Protein AF-A0A150JZM6-F1 (afdb_monomer_lite)

Structure (mmCIF, N/CA/C/O backbone):
data_AF-A0A150JZM6-F1
#
_entry.id   AF-A0A150JZM6-F1
#
loop_
_atom_site.group_PDB
_atom_site.id
_atom_site.type_symbol
_atom_site.label_atom_id
_atom_site.label_alt_id
_atom_site.label_comp_id
_atom_site.label_asym_id
_atom_site.label_entity_id
_atom_site.label_seq_id
_atom_site.pdbx_PDB_ins_code
_atom_site.Cartn_x
_atom_site.Cartn_y
_atom_site.Cartn_z
_atom_site.occupancy
_atom_site.B_iso_or_equiv
_atom_site.auth_seq_id
_atom_site.auth_comp_id
_atom_site.auth_asym_id
_atom_site.auth_atom_id
_atom_site.pdbx_PDB_model_num
ATOM 1 N N . MET A 1 1 ? 6.481 24.125 -26.910 1.00 40.50 1 MET A N 1
ATOM 2 C CA . MET A 1 1 ? 5.797 22.827 -27.083 1.00 40.50 1 MET A CA 1
ATOM 3 C C . MET A 1 1 ? 6.801 21.861 -27.714 1.00 40.50 1 MET A C 1
ATOM 5 O O . MET A 1 1 ? 7.302 22.168 -28.782 1.00 40.50 1 MET A O 1
ATOM 9 N N . LEU A 1 2 ? 7.126 20.760 -27.015 1.00 37.00 2 LEU A N 1
ATOM 10 C CA . LEU A 1 2 ? 7.696 19.500 -27.546 1.00 37.00 2 LEU A CA 1
ATOM 11 C C . LEU A 1 2 ? 9.213 19.212 -27.727 1.00 37.00 2 LEU A C 1
ATOM 13 O O . LEU A 1 2 ? 9.502 18.233 -28.401 1.00 37.00 2 LEU A O 1
ATOM 17 N N . LEU A 1 3 ? 10.188 19.870 -27.069 1.00 30.52 3 LEU A N 1
ATOM 18 C CA . LEU A 1 3 ? 11.604 19.411 -27.191 1.00 30.52 3 LEU A CA 1
ATOM 19 C C . LEU A 1 3 ? 12.519 19.432 -25.941 1.00 30.52 3 LEU A C 1
ATOM 21 O O . LEU A 1 3 ? 13.731 19.336 -26.083 1.00 30.52 3 LEU A O 1
ATOM 25 N N . PHE A 1 4 ? 11.991 19.471 -24.710 1.00 34.97 4 PHE A N 1
ATOM 26 C CA . PHE A 1 4 ? 12.843 19.516 -23.495 1.00 34.97 4 PHE A CA 1
ATOM 27 C C . PHE A 1 4 ? 12.701 18.342 -22.501 1.00 34.97 4 PHE A C 1
ATOM 29 O O . PHE A 1 4 ? 13.234 18.413 -21.397 1.00 34.97 4 PHE A O 1
ATOM 36 N N . TYR A 1 5 ? 12.051 17.226 -22.860 1.00 36.38 5 TYR A N 1
ATOM 37 C CA . TYR A 1 5 ? 11.756 16.139 -21.900 1.00 36.38 5 TYR A CA 1
ATOM 38 C C . TYR A 1 5 ? 12.757 14.958 -21.871 1.00 36.38 5 TYR A C 1
ATOM 40 O O . TYR A 1 5 ? 12.513 13.957 -21.205 1.00 36.38 5 TYR A O 1
ATOM 48 N N . THR A 1 6 ? 13.915 15.035 -22.535 1.00 39.88 6 THR A N 1
ATOM 49 C CA . THR A 1 6 ? 14.866 13.898 -22.606 1.00 39.88 6 THR A CA 1
ATOM 50 C C . THR A 1 6 ? 16.320 14.268 -22.302 1.00 39.88 6 THR A C 1
ATOM 52 O O . THR A 1 6 ? 17.231 13.780 -22.960 1.00 39.88 6 THR A O 1
ATOM 55 N N . ALA A 1 7 ? 16.576 15.117 -21.301 1.00 41.47 7 ALA A N 1
ATOM 56 C CA . ALA A 1 7 ? 17.948 15.531 -20.952 1.00 41.47 7 ALA A CA 1
ATOM 57 C C . ALA A 1 7 ? 18.403 15.185 -19.514 1.00 41.47 7 ALA A C 1
ATOM 59 O O . ALA A 1 7 ? 19.520 15.518 -19.126 1.00 41.47 7 ALA A O 1
ATOM 60 N N . GLY A 1 8 ? 17.582 14.493 -18.712 1.00 39.25 8 GLY A N 1
ATOM 61 C CA . GLY A 1 8 ? 17.821 14.357 -17.263 1.00 39.25 8 GLY A CA 1
ATOM 62 C C . GLY A 1 8 ? 18.521 13.086 -16.754 1.00 39.25 8 GLY A C 1
ATOM 63 O O . GLY A 1 8 ? 19.034 13.098 -15.641 1.00 39.25 8 GLY A O 1
ATOM 64 N N . ARG A 1 9 ? 18.583 11.980 -17.514 1.00 38.62 9 ARG A N 1
ATOM 65 C CA . ARG A 1 9 ? 19.057 1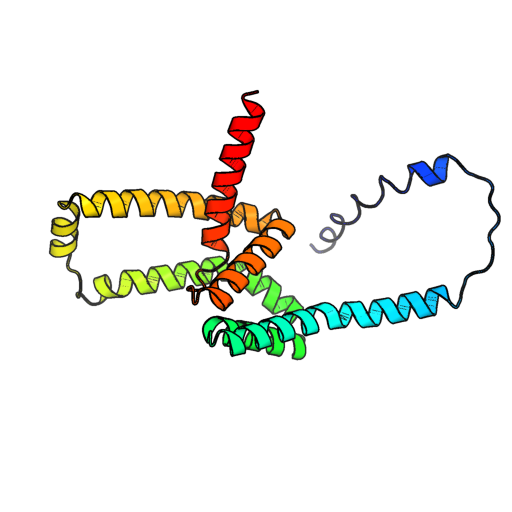0.665 -16.998 1.00 38.62 9 ARG A CA 1
ATOM 66 C C . ARG A 1 9 ? 20.368 10.136 -17.594 1.00 38.62 9 ARG A C 1
ATOM 68 O O . ARG A 1 9 ? 20.639 8.943 -17.530 1.00 38.62 9 ARG A O 1
ATOM 75 N N . VAL A 1 10 ? 21.217 11.013 -18.134 1.00 44.53 10 VAL A N 1
ATOM 76 C CA . VAL A 1 10 ? 22.540 10.629 -18.686 1.00 44.53 10 VAL A CA 1
ATOM 77 C C . VAL A 1 10 ? 23.716 11.193 -17.865 1.00 44.53 10 VAL A C 1
ATOM 79 O O . VAL A 1 10 ? 24.864 10.800 -18.063 1.00 44.53 10 VAL A O 1
ATOM 82 N N . LYS A 1 11 ? 23.464 12.075 -16.886 1.00 40.78 11 LYS A N 1
ATOM 83 C CA . LYS A 1 11 ? 24.526 12.852 -16.216 1.00 40.78 11 LYS A CA 1
ATOM 84 C C . LYS A 1 11 ? 25.257 12.139 -15.062 1.00 40.78 11 LYS A C 1
ATOM 86 O O . LYS A 1 11 ? 26.323 12.592 -14.675 1.00 40.78 11 LYS A O 1
ATOM 91 N N . GLN A 1 12 ? 24.771 10.998 -14.565 1.00 40.50 12 GLN A N 1
ATOM 92 C CA . GLN A 1 12 ? 25.393 10.284 -13.428 1.00 40.50 12 GLN A CA 1
ATOM 93 C C . GLN A 1 12 ? 26.392 9.174 -13.821 1.00 40.50 12 GLN A C 1
ATOM 95 O O . GLN A 1 12 ? 27.277 8.849 -13.040 1.00 40.50 12 GLN A O 1
ATOM 100 N N . ARG A 1 13 ? 26.350 8.634 -15.051 1.00 39.97 13 ARG A N 1
ATOM 101 C CA . ARG A 1 13 ? 27.325 7.611 -15.503 1.00 39.97 13 ARG A CA 1
ATOM 102 C C . ARG A 1 13 ? 28.642 8.175 -16.048 1.00 39.97 13 ARG A C 1
ATOM 104 O O . ARG A 1 13 ? 29.573 7.407 -16.265 1.00 39.97 13 ARG A O 1
ATOM 111 N N . LYS A 1 14 ? 28.731 9.488 -16.292 1.00 40.44 14 LYS A N 1
ATOM 112 C CA . LYS A 1 14 ? 29.899 10.105 -16.947 1.00 40.44 14 LYS A CA 1
ATOM 113 C C . LYS A 1 14 ? 31.039 10.489 -15.992 1.00 40.44 14 LYS A C 1
ATOM 115 O O . LYS A 1 14 ? 32.163 10.620 -16.458 1.00 40.44 14 LYS A O 1
ATOM 120 N N . SER A 1 15 ? 30.799 10.607 -14.682 1.00 37.91 15 SER A N 1
ATOM 121 C CA . SER A 1 15 ? 31.828 11.106 -13.747 1.00 37.91 15 SER A CA 1
ATOM 122 C C . SER A 1 15 ? 32.922 10.093 -13.383 1.00 37.91 15 SER A C 1
ATOM 124 O O . SER A 1 15 ? 34.043 10.504 -13.123 1.00 37.91 15 SER A O 1
ATOM 126 N N . CYS A 1 16 ? 32.650 8.784 -13.413 1.00 39.41 16 CYS A N 1
ATOM 127 C CA . CYS A 1 16 ? 33.683 7.761 -13.162 1.00 39.41 16 CYS A CA 1
ATOM 128 C C . CYS A 1 16 ? 34.501 7.397 -14.412 1.00 39.41 16 CYS A C 1
ATOM 130 O O . CYS A 1 16 ? 35.602 6.876 -14.288 1.00 39.41 16 CYS A O 1
ATOM 132 N N . PHE A 1 17 ? 33.979 7.658 -15.614 1.00 38.91 17 PHE A N 1
ATOM 133 C CA . PHE A 1 17 ? 34.656 7.276 -16.858 1.00 38.91 17 PHE A CA 1
ATOM 134 C C . PHE A 1 17 ? 35.702 8.317 -17.297 1.00 38.91 17 PHE A C 1
ATOM 136 O O . PHE A 1 17 ? 36.704 7.967 -17.906 1.00 38.91 17 PHE A O 1
ATOM 143 N N . PHE A 1 18 ? 35.518 9.587 -16.920 1.00 42.44 18 PHE A N 1
ATOM 144 C CA . PHE A 1 18 ? 36.378 10.692 -17.362 1.00 42.44 18 PHE A CA 1
ATOM 145 C C . PHE A 1 18 ? 37.774 10.706 -16.708 1.00 42.44 18 PHE A C 1
ATOM 147 O O . PHE A 1 18 ? 38.725 11.212 -17.292 1.00 42.44 18 PHE A O 1
ATOM 154 N N . LEU A 1 19 ? 37.918 10.129 -15.511 1.00 40.66 19 LEU A N 1
ATOM 155 C CA . LEU A 1 19 ? 39.189 10.111 -14.771 1.00 40.66 19 LEU A CA 1
ATOM 156 C C . LEU A 1 19 ? 40.178 9.047 -15.276 1.00 40.66 19 LEU A C 1
ATOM 158 O O . LEU A 1 19 ? 41.380 9.188 -15.076 1.00 40.66 19 LEU A O 1
ATOM 162 N N . ILE A 1 20 ? 39.689 8.008 -15.956 1.00 45.84 20 ILE A N 1
ATOM 163 C CA . ILE A 1 20 ? 40.525 6.927 -16.500 1.00 45.84 20 ILE A CA 1
ATOM 164 C C . ILE A 1 20 ? 41.071 7.307 -17.886 1.00 45.84 20 ILE A C 1
ATOM 166 O O . ILE A 1 20 ? 42.218 6.992 -18.194 1.00 45.84 20 ILE A O 1
ATOM 170 N N . ASP A 1 21 ? 40.303 8.064 -18.678 1.00 44.41 21 ASP A N 1
ATOM 171 C CA . ASP A 1 21 ? 40.723 8.543 -20.004 1.00 44.41 21 ASP A CA 1
ATOM 172 C C . ASP A 1 21 ? 41.778 9.670 -19.938 1.00 44.41 21 ASP A C 1
ATOM 174 O O . ASP A 1 21 ? 42.519 9.874 -20.898 1.00 44.41 21 ASP A O 1
ATOM 178 N N . PHE A 1 22 ? 41.894 10.388 -18.811 1.00 49.03 22 PHE A N 1
ATOM 179 C CA . PHE A 1 22 ? 42.872 11.476 -18.642 1.00 49.03 22 PHE A CA 1
ATOM 180 C C . PHE A 1 22 ? 44.285 10.986 -18.266 1.00 49.03 22 PHE A C 1
ATOM 182 O O . PHE A 1 22 ? 45.255 11.718 -18.445 1.00 49.03 22 PHE A O 1
ATOM 189 N N . LEU A 1 23 ? 44.426 9.752 -17.762 1.00 42.72 23 LEU A N 1
ATOM 190 C CA . LEU A 1 23 ? 45.683 9.250 -17.183 1.00 42.72 23 LEU A CA 1
ATOM 191 C C . LEU A 1 23 ? 46.472 8.273 -18.077 1.00 42.72 23 LEU A C 1
ATOM 193 O O . LEU A 1 23 ? 47.600 7.935 -17.732 1.00 42.72 23 LEU A O 1
ATOM 197 N N . PHE A 1 24 ? 45.945 7.850 -19.235 1.00 43.47 24 PHE A N 1
ATOM 198 C CA . PHE A 1 24 ? 46.631 6.910 -20.142 1.00 43.47 24 PHE A CA 1
ATOM 199 C C . PHE A 1 24 ? 46.371 7.221 -21.634 1.00 43.47 24 PHE A C 1
ATOM 201 O O . PHE A 1 24 ? 45.478 6.625 -22.236 1.00 43.47 24 PHE A O 1
ATOM 208 N N . PRO A 1 25 ? 47.158 8.103 -22.285 1.00 42.84 25 PRO A N 1
ATOM 209 C CA . PRO A 1 25 ? 46.931 8.491 -23.683 1.00 42.84 25 PRO A CA 1
ATOM 210 C C . PRO A 1 25 ? 47.501 7.507 -24.726 1.00 42.84 25 PRO A C 1
ATOM 212 O O . PRO A 1 25 ? 47.317 7.721 -25.923 1.00 42.84 25 PRO A O 1
ATOM 215 N N . SER A 1 26 ? 48.166 6.419 -24.312 1.00 50.50 26 SER A N 1
ATOM 216 C CA . SER A 1 26 ? 48.956 5.572 -25.222 1.00 50.50 26 SER A CA 1
ATOM 217 C C . SER A 1 26 ? 48.726 4.072 -25.029 1.00 50.50 26 SER A C 1
ATOM 219 O O . SER A 1 26 ? 49.614 3.364 -24.561 1.00 50.50 26 SER A O 1
ATOM 221 N N . LEU A 1 27 ? 47.569 3.549 -25.454 1.00 41.50 27 LEU A N 1
ATOM 222 C CA . LEU A 1 27 ? 47.455 2.121 -25.776 1.00 41.50 27 LEU A CA 1
ATOM 223 C C . LEU A 1 27 ? 46.785 1.888 -27.146 1.00 41.50 27 LEU A C 1
ATOM 225 O O . LEU A 1 27 ? 45.740 2.475 -27.439 1.00 41.50 27 LEU A O 1
ATOM 229 N N . PRO A 1 28 ? 47.381 1.033 -28.001 1.00 37.88 28 PRO A N 1
ATOM 230 C CA . PRO A 1 28 ? 46.966 0.829 -29.383 1.00 37.88 28 PRO A CA 1
ATOM 231 C C . PRO A 1 28 ? 45.626 0.089 -29.496 1.00 37.88 28 PRO A C 1
ATOM 233 O O . PRO A 1 28 ? 45.310 -0.831 -28.737 1.00 37.88 28 PRO A O 1
ATOM 236 N N . LYS A 1 29 ? 44.840 0.473 -30.510 1.00 52.22 29 LYS A N 1
ATOM 237 C CA . LYS A 1 29 ? 43.569 -0.158 -30.889 1.00 52.22 29 LYS A CA 1
ATOM 238 C C . LYS A 1 29 ? 43.805 -1.595 -31.371 1.00 52.22 29 LYS A C 1
ATOM 240 O O . LYS A 1 29 ? 44.135 -1.810 -32.532 1.00 52.22 29 LYS A O 1
ATOM 245 N N . ILE A 1 30 ? 43.571 -2.584 -30.507 1.00 44.91 30 ILE A N 1
ATOM 246 C CA . ILE A 1 30 ? 43.559 -4.002 -30.897 1.00 44.91 30 ILE A CA 1
ATOM 247 C C . ILE A 1 30 ? 42.118 -4.465 -31.165 1.00 44.91 30 ILE A C 1
ATOM 249 O O . ILE A 1 30 ? 41.260 -4.487 -30.277 1.00 44.91 30 ILE A O 1
ATOM 253 N N . GLN A 1 31 ? 41.882 -4.848 -32.423 1.00 52.84 31 GLN A N 1
ATOM 254 C CA . GLN A 1 31 ? 40.740 -5.591 -32.967 1.00 52.84 31 GLN A CA 1
ATOM 255 C C . GLN A 1 31 ? 40.086 -6.562 -31.956 1.00 52.84 31 GLN A C 1
ATOM 257 O O . GLN A 1 31 ? 40.587 -7.649 -31.686 1.00 52.84 31 GLN A O 1
ATOM 262 N N . LYS A 1 32 ? 38.894 -6.217 -31.452 1.00 47.56 32 LYS A N 1
ATOM 263 C CA . LYS A 1 32 ? 37.941 -7.162 -30.827 1.00 47.56 32 LYS A CA 1
ATOM 264 C C . LYS A 1 32 ? 36.508 -6.838 -31.275 1.00 47.56 32 LYS A C 1
ATOM 266 O O . LYS A 1 32 ? 35.633 -6.621 -30.439 1.00 47.56 32 LYS A O 1
ATOM 271 N N . ASN A 1 33 ? 36.274 -6.763 -32.590 1.00 56.31 33 ASN A N 1
ATOM 272 C CA . ASN A 1 33 ? 35.047 -6.210 -33.187 1.00 56.31 33 ASN A CA 1
ATOM 273 C C . ASN A 1 33 ? 34.137 -7.235 -33.902 1.00 56.31 33 ASN A C 1
ATOM 275 O O . ASN A 1 33 ? 33.633 -6.986 -34.991 1.00 56.31 33 ASN A O 1
ATOM 279 N N . THR A 1 34 ? 33.902 -8.408 -33.308 1.00 55.50 34 THR A N 1
ATOM 280 C CA . THR A 1 34 ? 32.808 -9.292 -33.787 1.00 55.50 34 THR A CA 1
ATOM 281 C C . THR A 1 34 ? 32.257 -10.186 -32.678 1.00 55.50 34 THR A C 1
ATOM 283 O O . THR A 1 34 ? 31.048 -10.251 -32.468 1.00 55.50 34 THR A O 1
ATOM 286 N N . ARG A 1 35 ? 33.128 -10.787 -31.850 1.00 49.31 35 ARG A N 1
ATOM 287 C CA . ARG A 1 35 ? 32.688 -11.550 -30.661 1.00 49.31 35 ARG A CA 1
ATOM 288 C C . ARG A 1 35 ? 32.022 -10.678 -29.595 1.00 49.31 35 ARG A C 1
ATOM 290 O O . ARG A 1 35 ? 31.079 -11.126 -28.954 1.00 49.31 35 ARG A O 1
ATOM 297 N N . ARG A 1 36 ? 32.456 -9.422 -29.442 1.00 49.28 36 ARG A N 1
ATOM 298 C CA . ARG A 1 36 ? 31.830 -8.476 -28.509 1.00 49.28 36 ARG A CA 1
ATOM 299 C C . ARG A 1 36 ? 30.416 -8.089 -28.958 1.00 49.28 36 ARG A C 1
ATOM 301 O O . ARG A 1 36 ? 29.542 -8.028 -28.111 1.00 49.28 36 ARG A O 1
ATOM 308 N N . HIS A 1 37 ? 30.171 -7.945 -30.264 1.00 48.22 37 HIS A N 1
ATOM 309 C CA . HIS A 1 37 ? 28.831 -7.689 -30.810 1.00 48.22 37 HIS A CA 1
ATOM 310 C C . HIS A 1 37 ? 27.879 -8.875 -30.618 1.00 48.22 37 HIS A C 1
ATOM 312 O O . HIS A 1 37 ? 26.736 -8.669 -30.225 1.00 48.22 37 HIS A O 1
ATOM 318 N N . LYS A 1 38 ? 28.345 -10.117 -30.816 1.00 46.06 38 LYS A N 1
ATOM 319 C CA . LYS A 1 38 ? 27.502 -11.310 -30.617 1.00 46.06 38 LYS A CA 1
ATOM 320 C C . LYS A 1 38 ? 27.184 -11.562 -29.137 1.00 46.06 38 LYS A C 1
ATOM 322 O O . LYS A 1 38 ? 26.044 -11.856 -28.808 1.00 46.06 38 LYS A O 1
ATOM 327 N N . ILE A 1 39 ? 28.157 -11.368 -28.240 1.00 53.69 39 ILE A N 1
ATOM 328 C CA . ILE A 1 39 ? 27.944 -11.457 -26.783 1.00 53.69 39 ILE A CA 1
ATOM 329 C C . ILE A 1 39 ? 27.044 -10.316 -26.288 1.00 53.69 39 ILE A C 1
ATOM 331 O O . ILE A 1 39 ? 26.167 -10.551 -25.466 1.00 53.69 39 ILE A O 1
ATOM 335 N N . PHE A 1 40 ? 27.220 -9.096 -26.801 1.00 51.69 40 PHE A N 1
ATOM 336 C CA . PHE A 1 40 ? 26.378 -7.946 -26.468 1.00 51.69 40 PHE A CA 1
ATOM 337 C C . PHE A 1 40 ? 24.932 -8.155 -26.937 1.00 51.69 40 PHE A C 1
ATOM 339 O O . PHE A 1 40 ? 24.016 -8.030 -26.135 1.00 51.69 40 PHE A O 1
ATOM 346 N N . SER A 1 41 ? 24.729 -8.612 -28.174 1.00 50.50 41 SER A N 1
ATOM 347 C CA . SER A 1 41 ? 23.402 -8.903 -28.732 1.00 50.50 41 SER A CA 1
ATOM 348 C C . SER A 1 41 ? 22.703 -10.085 -28.032 1.00 50.50 41 SER A C 1
ATOM 350 O O . SER A 1 41 ? 21.506 -10.028 -27.763 1.00 50.50 41 SER A O 1
ATOM 352 N N . MET A 1 42 ? 23.450 -11.118 -27.621 1.00 52.62 42 MET A N 1
ATOM 353 C CA . MET A 1 42 ? 22.915 -12.229 -26.821 1.00 52.62 42 MET A CA 1
ATOM 354 C C . MET A 1 42 ? 22.542 -11.791 -25.390 1.00 52.62 42 MET A C 1
ATOM 356 O O . MET A 1 42 ? 21.546 -12.258 -24.840 1.00 52.62 42 MET A O 1
ATOM 360 N N . LYS A 1 43 ? 23.284 -10.836 -24.805 1.00 52.81 43 LYS A N 1
ATOM 361 C CA . LYS A 1 43 ? 22.924 -10.193 -23.531 1.00 52.81 43 LYS A CA 1
ATOM 362 C C . LYS A 1 43 ? 21.646 -9.362 -23.667 1.00 52.81 43 LYS A C 1
ATOM 364 O O . LYS A 1 43 ? 20.787 -9.432 -22.795 1.00 52.81 43 LYS A O 1
ATOM 369 N N . GLU A 1 44 ? 21.500 -8.612 -24.758 1.00 53.03 44 GLU A N 1
ATOM 370 C CA . GLU A 1 44 ? 20.322 -7.775 -25.019 1.00 53.03 44 GLU A CA 1
ATOM 371 C C . GLU A 1 44 ? 19.038 -8.586 -25.219 1.00 53.03 44 GLU A C 1
ATOM 373 O O . GLU A 1 44 ? 17.999 -8.197 -24.689 1.00 53.03 44 GLU A O 1
ATOM 378 N N . GLY A 1 45 ? 19.109 -9.763 -25.852 1.00 54.84 45 GLY A N 1
ATOM 379 C CA . GLY A 1 45 ? 17.981 -10.699 -25.889 1.00 54.84 45 GLY A CA 1
ATOM 380 C C . GLY A 1 45 ? 17.544 -11.152 -24.490 1.00 54.84 45 GLY A C 1
ATOM 381 O O . GLY A 1 45 ? 16.355 -11.174 -24.188 1.00 54.84 45 GLY A O 1
ATOM 382 N N . MET A 1 46 ? 18.492 -11.441 -23.593 1.00 53.91 46 MET A N 1
ATOM 383 C CA . MET A 1 46 ? 18.207 -11.927 -22.236 1.00 53.91 46 MET A CA 1
ATOM 384 C C . MET A 1 46 ? 17.586 -10.853 -21.321 1.00 53.91 46 MET A C 1
ATOM 386 O O . MET A 1 46 ? 16.712 -11.165 -20.511 1.00 53.91 46 MET A O 1
ATOM 390 N N . TYR A 1 47 ? 17.970 -9.579 -21.477 1.00 60.84 47 TYR A N 1
ATOM 391 C CA . TYR A 1 47 ? 17.389 -8.468 -20.706 1.00 60.84 47 TYR A CA 1
ATOM 392 C C . TYR A 1 47 ? 15.922 -8.180 -21.065 1.00 60.84 47 TYR A C 1
ATOM 394 O O . TYR A 1 47 ? 15.166 -7.734 -20.202 1.00 60.84 47 TYR A O 1
ATOM 402 N N . MET A 1 48 ? 15.485 -8.489 -22.290 1.00 67.56 48 MET A N 1
ATOM 403 C CA . MET A 1 48 ? 14.080 -8.327 -22.692 1.00 67.56 48 MET A CA 1
ATOM 404 C C . MET A 1 48 ? 13.155 -9.346 -22.006 1.00 67.56 48 MET A C 1
ATOM 406 O O . MET A 1 48 ? 12.013 -9.017 -21.674 1.00 67.56 48 MET A O 1
ATOM 410 N N . TYR A 1 49 ? 13.657 -10.556 -21.719 1.00 81.69 49 TYR A N 1
ATOM 411 C CA . TYR A 1 49 ? 12.901 -11.613 -21.031 1.00 81.69 49 TYR A CA 1
ATOM 412 C C . TYR A 1 49 ? 12.926 -11.506 -19.504 1.00 81.69 49 TYR A C 1
ATOM 414 O O . TYR A 1 49 ? 12.052 -12.067 -18.844 1.00 81.69 49 TYR A O 1
ATOM 422 N N . GLN A 1 50 ? 13.877 -10.767 -18.927 1.00 84.56 50 GLN A N 1
ATOM 423 C CA . GLN A 1 50 ? 14.051 -10.672 -17.476 1.00 84.56 50 GLN A CA 1
ATOM 424 C C . GLN A 1 50 ? 12.757 -10.324 -16.714 1.00 84.56 50 GLN A C 1
ATOM 426 O O . GLN A 1 50 ? 12.461 -11.000 -15.727 1.00 84.56 50 GLN A O 1
ATOM 431 N N . PRO A 1 51 ? 11.931 -9.346 -17.139 1.00 84.94 51 PRO A N 1
ATOM 432 C CA . PRO A 1 51 ? 10.718 -9.052 -16.391 1.00 84.94 51 PRO A CA 1
ATOM 433 C C . PRO A 1 51 ? 9.644 -10.132 -16.582 1.00 84.94 51 PRO A C 1
ATOM 435 O O . PRO A 1 51 ? 8.873 -10.365 -15.664 1.00 84.94 51 PRO A O 1
ATOM 438 N N . TYR A 1 52 ? 9.597 -10.823 -17.727 1.00 88.94 52 TYR A N 1
ATOM 439 C CA . TYR A 1 52 ? 8.672 -11.949 -17.920 1.00 88.94 52 TYR A CA 1
ATOM 440 C C . TYR A 1 52 ? 9.012 -13.110 -16.987 1.00 88.94 52 TYR A C 1
ATOM 442 O O . TYR A 1 52 ? 8.114 -13.661 -16.360 1.00 88.94 52 TYR A O 1
ATOM 450 N N . LEU A 1 53 ? 10.302 -13.428 -16.840 1.00 89.38 53 LEU A N 1
ATOM 451 C CA . LEU A 1 53 ? 10.776 -14.429 -15.881 1.00 89.38 53 LEU A CA 1
ATOM 452 C C . LEU A 1 53 ? 10.434 -14.034 -14.443 1.00 89.38 53 LEU A C 1
ATOM 454 O O . LEU A 1 53 ? 9.979 -14.872 -13.671 1.00 89.38 53 LEU A O 1
ATOM 458 N N . PHE A 1 54 ? 10.593 -12.754 -14.096 1.00 87.12 54 PHE A N 1
ATOM 459 C CA . PHE A 1 54 ? 10.223 -12.252 -12.775 1.00 87.12 54 PHE A CA 1
ATOM 460 C C . PHE A 1 54 ? 8.714 -12.369 -12.514 1.00 87.12 54 PHE A C 1
ATOM 462 O O . PHE A 1 54 ? 8.316 -12.873 -11.469 1.00 87.12 54 PHE A O 1
ATOM 469 N N . LEU A 1 55 ? 7.862 -11.973 -13.469 1.00 89.06 55 LEU A N 1
ATOM 470 C CA . LEU A 1 55 ? 6.410 -12.122 -13.335 1.00 89.06 55 LEU A CA 1
ATOM 471 C C . LEU A 1 55 ? 5.993 -13.601 -13.270 1.00 89.06 55 LEU A C 1
ATOM 473 O O . LEU A 1 55 ? 5.157 -13.949 -12.446 1.00 89.06 55 LEU A O 1
ATOM 477 N N . LEU A 1 56 ? 6.593 -14.487 -14.069 1.00 91.44 56 LEU A N 1
ATOM 478 C CA . LEU A 1 56 ? 6.340 -15.934 -13.999 1.00 91.44 56 LEU A CA 1
ATOM 479 C C . LEU A 1 56 ? 6.730 -16.530 -12.643 1.00 91.44 56 LEU A C 1
ATOM 481 O O . LEU A 1 56 ? 5.979 -17.328 -12.085 1.00 91.44 56 LEU A O 1
ATOM 485 N N . LEU A 1 57 ? 7.871 -16.114 -12.090 1.00 90.25 57 LEU A N 1
ATOM 486 C CA . LEU A 1 57 ? 8.299 -16.521 -10.755 1.00 90.25 57 LEU A CA 1
ATOM 487 C C . LEU A 1 57 ? 7.288 -16.070 -9.692 1.00 90.25 57 LEU A C 1
ATOM 489 O O . LEU A 1 57 ? 6.879 -16.870 -8.853 1.00 90.25 57 LEU A O 1
ATOM 493 N N . LEU A 1 58 ? 6.841 -14.812 -9.749 1.00 87.56 58 LEU A N 1
ATOM 494 C CA . LEU A 1 58 ? 5.817 -14.298 -8.838 1.00 87.56 58 LEU A CA 1
ATOM 495 C C . LEU A 1 58 ? 4.487 -15.039 -8.982 1.00 87.56 58 LEU A C 1
ATOM 497 O O . LEU A 1 58 ? 3.837 -15.319 -7.979 1.00 87.56 58 LEU A O 1
ATOM 501 N N . LEU A 1 59 ? 4.099 -15.398 -10.206 1.00 90.62 59 LEU A N 1
ATOM 502 C CA . LEU A 1 59 ? 2.896 -16.180 -10.463 1.00 90.62 59 LEU A CA 1
ATOM 503 C C . LEU A 1 59 ? 2.985 -17.568 -9.814 1.00 90.62 59 LEU A C 1
ATOM 505 O O . LEU A 1 59 ? 2.048 -17.986 -9.136 1.00 90.62 59 LEU A O 1
ATOM 509 N N . ALA A 1 60 ? 4.125 -18.252 -9.961 1.00 90.75 60 ALA A N 1
ATOM 510 C CA . ALA A 1 60 ? 4.372 -19.542 -9.321 1.00 90.75 60 ALA A CA 1
ATOM 511 C C . ALA A 1 60 ? 4.293 -19.437 -7.789 1.00 90.75 60 ALA A C 1
ATOM 513 O O . ALA A 1 60 ? 3.605 -20.234 -7.150 1.00 90.75 60 ALA A O 1
ATOM 514 N N . ILE A 1 61 ? 4.915 -18.405 -7.205 1.00 87.75 61 ILE A N 1
ATOM 515 C CA . ILE A 1 61 ? 4.816 -18.116 -5.766 1.00 87.75 61 ILE A CA 1
ATOM 516 C C . ILE A 1 61 ? 3.356 -17.862 -5.365 1.00 87.75 61 ILE A C 1
ATOM 518 O O . ILE A 1 61 ? 2.909 -18.379 -4.346 1.00 87.75 61 ILE A O 1
ATOM 522 N N . GLY A 1 62 ? 2.591 -17.121 -6.170 1.00 87.12 62 GLY A N 1
ATOM 523 C CA . GLY A 1 62 ? 1.168 -16.864 -5.941 1.00 87.12 62 GLY A CA 1
ATOM 524 C C . GLY A 1 62 ? 0.328 -18.136 -5.857 1.00 87.12 62 GLY A C 1
ATOM 525 O O . GLY A 1 62 ? -0.499 -18.258 -4.952 1.00 87.12 62 GLY A O 1
ATOM 526 N N . PHE A 1 63 ? 0.575 -19.100 -6.750 1.00 89.38 63 PHE A N 1
ATOM 527 C CA . PHE A 1 63 ? -0.094 -20.404 -6.737 1.00 89.38 63 PHE A CA 1
ATOM 528 C C . PHE A 1 63 ? 0.270 -21.236 -5.507 1.00 89.38 63 PHE A C 1
ATOM 530 O O . PHE A 1 63 ? -0.627 -21.773 -4.856 1.00 89.38 63 PHE A O 1
ATOM 537 N N . VAL A 1 64 ? 1.555 -21.297 -5.145 1.00 87.88 64 VAL A N 1
ATOM 538 C CA . VAL A 1 64 ? 2.017 -22.003 -3.936 1.00 87.88 64 VAL A CA 1
ATOM 539 C C . VAL A 1 64 ? 1.424 -21.367 -2.674 1.00 87.88 64 VAL A C 1
ATOM 541 O O . VAL A 1 64 ? 0.922 -22.070 -1.799 1.00 87.88 64 VAL A O 1
ATOM 544 N N . ALA A 1 65 ? 1.399 -20.035 -2.618 1.00 84.12 65 ALA A N 1
ATOM 545 C CA . ALA A 1 65 ? 0.803 -19.254 -1.538 1.00 84.12 65 ALA A CA 1
ATOM 546 C C . ALA A 1 65 ? -0.734 -19.300 -1.508 1.00 84.12 65 ALA A C 1
ATOM 548 O O . ALA A 1 65 ? -1.340 -18.834 -0.544 1.00 84.12 65 ALA A O 1
ATOM 549 N N . LYS A 1 66 ? -1.376 -19.809 -2.571 1.00 86.94 66 LYS A N 1
ATOM 550 C CA . LYS A 1 66 ? -2.830 -19.754 -2.799 1.00 86.94 66 LYS A CA 1
ATOM 551 C C . LYS A 1 66 ? -3.412 -18.337 -2.657 1.00 86.94 66 LYS A C 1
ATOM 553 O O . LYS A 1 66 ? -4.564 -18.172 -2.255 1.00 86.94 66 LYS A O 1
ATOM 558 N N . ASN A 1 67 ? -2.636 -17.304 -2.994 1.00 84.31 67 ASN A N 1
ATOM 559 C CA . ASN A 1 67 ? -3.066 -15.915 -2.855 1.00 84.31 67 ASN A CA 1
ATOM 560 C C . ASN A 1 67 ? -3.698 -15.398 -4.156 1.00 84.31 67 ASN A C 1
ATOM 562 O O . ASN A 1 67 ? -2.994 -15.034 -5.100 1.00 84.31 67 ASN A O 1
ATOM 566 N N . GLN A 1 68 ? -5.032 -15.331 -4.183 1.00 87.62 68 GLN A N 1
ATOM 567 C CA . GLN A 1 68 ? -5.793 -14.881 -5.355 1.00 87.62 68 GLN A CA 1
ATOM 568 C C . GLN A 1 68 ? -5.438 -13.448 -5.769 1.00 87.62 68 GLN A C 1
ATOM 570 O O . GLN A 1 68 ? -5.265 -13.181 -6.956 1.00 87.62 68 GLN A O 1
ATOM 575 N N . SER A 1 69 ? -5.247 -12.538 -4.809 1.00 85.31 69 SER A N 1
ATOM 576 C CA . SER A 1 69 ? -4.909 -11.140 -5.098 1.00 85.31 69 SER A CA 1
ATOM 577 C C . SER A 1 69 ? -3.571 -11.008 -5.830 1.00 85.31 69 SER A C 1
ATOM 579 O O . SER A 1 69 ? -3.468 -10.231 -6.781 1.00 85.31 69 SER A O 1
ATOM 581 N N . LEU A 1 70 ? -2.553 -11.782 -5.434 1.00 84.50 70 LEU A N 1
ATOM 582 C CA . LEU A 1 70 ? -1.248 -11.789 -6.101 1.00 84.50 70 LEU A CA 1
ATOM 583 C C . LEU A 1 70 ? -1.358 -12.399 -7.500 1.00 84.50 70 LEU A C 1
ATOM 585 O O . LEU A 1 70 ? -0.885 -11.796 -8.462 1.00 84.50 70 LEU A O 1
ATOM 589 N N . ILE A 1 71 ? -2.020 -13.555 -7.622 1.00 89.94 71 ILE A N 1
ATOM 590 C CA . ILE A 1 71 ? -2.212 -14.254 -8.900 1.00 89.94 71 ILE A CA 1
ATOM 591 C C . ILE A 1 71 ? -2.893 -13.332 -9.917 1.00 89.94 71 ILE A C 1
ATOM 593 O O . ILE A 1 71 ? -2.357 -13.119 -11.004 1.00 89.94 71 ILE A O 1
ATOM 597 N N . ILE A 1 72 ? -4.028 -12.728 -9.551 1.00 90.81 72 ILE A N 1
ATOM 598 C CA . ILE A 1 72 ? -4.787 -11.828 -10.430 1.00 90.81 72 ILE A CA 1
ATOM 599 C C . ILE A 1 72 ? -3.924 -10.632 -10.842 1.00 90.81 72 ILE A C 1
ATOM 601 O O . ILE A 1 72 ? -3.850 -10.308 -12.027 1.00 90.81 72 ILE A O 1
ATOM 605 N N . SER A 1 73 ? -3.220 -10.009 -9.892 1.00 88.31 73 SER A N 1
ATOM 606 C CA . SER A 1 73 ? -2.361 -8.852 -10.173 1.00 88.31 73 SER A CA 1
ATOM 607 C C . SER A 1 73 ? -1.261 -9.186 -11.187 1.00 88.31 73 SER A C 1
ATOM 609 O O . SER A 1 73 ? -1.041 -8.440 -12.141 1.00 88.31 73 SER A O 1
ATOM 611 N N . VAL A 1 74 ? -0.582 -10.325 -11.012 1.00 90.06 74 VAL A N 1
ATOM 612 C CA . VAL A 1 74 ? 0.504 -10.758 -11.902 1.00 90.06 74 VAL A CA 1
ATOM 613 C C . VAL A 1 74 ? -0.021 -11.159 -13.280 1.00 90.06 74 VAL A C 1
ATOM 615 O O . VAL A 1 74 ? 0.597 -10.803 -14.283 1.00 90.06 74 VAL A O 1
ATOM 618 N N . ILE A 1 75 ? -1.169 -11.842 -13.353 1.00 93.19 75 ILE A N 1
ATOM 619 C CA . ILE A 1 75 ? -1.809 -12.206 -14.626 1.00 93.19 75 ILE A CA 1
ATOM 620 C C . ILE A 1 75 ? -2.182 -10.952 -15.414 1.00 93.19 75 ILE A C 1
ATOM 622 O O . ILE A 1 75 ? -1.848 -10.859 -16.593 1.00 93.19 75 ILE A O 1
ATOM 626 N N . VAL A 1 76 ? -2.815 -9.964 -14.775 1.00 91.94 76 VAL A N 1
ATOM 627 C CA . VAL A 1 76 ? -3.175 -8.700 -15.434 1.00 91.94 76 VAL A CA 1
ATOM 628 C C . VAL A 1 76 ? -1.927 -8.007 -15.984 1.00 91.94 76 VAL A C 1
ATOM 630 O O . VAL A 1 76 ? -1.915 -7.600 -17.144 1.00 91.94 76 VAL A O 1
ATOM 633 N N . LEU A 1 77 ? -0.846 -7.925 -15.201 1.00 89.81 77 LEU A N 1
ATOM 634 C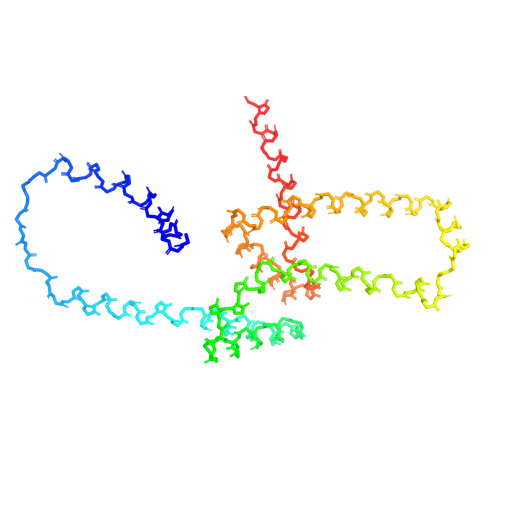 CA . LEU A 1 77 ? 0.411 -7.330 -15.664 1.00 89.81 77 LEU A CA 1
ATOM 635 C C . LEU A 1 77 ? 1.051 -8.115 -16.819 1.00 89.81 77 LEU A C 1
ATOM 637 O O . LEU A 1 77 ? 1.563 -7.497 -17.752 1.00 89.81 77 LEU A O 1
ATOM 641 N N . LEU A 1 78 ? 1.005 -9.451 -16.788 1.00 90.69 78 LEU A N 1
ATOM 642 C CA . LEU A 1 78 ? 1.485 -10.303 -17.881 1.00 90.69 78 LEU A CA 1
ATOM 643 C C . LEU A 1 78 ? 0.692 -10.060 -19.165 1.00 90.69 78 LEU A C 1
ATOM 645 O O . LEU A 1 78 ? 1.296 -9.823 -20.207 1.00 90.69 78 LEU A O 1
ATOM 649 N N . VAL A 1 79 ? -0.641 -10.068 -19.088 1.00 91.00 79 VAL A N 1
ATOM 650 C CA . VAL A 1 79 ? -1.523 -9.847 -20.243 1.00 91.00 79 VAL A CA 1
ATOM 651 C C . VAL A 1 79 ? -1.280 -8.471 -20.853 1.00 91.00 79 VAL A C 1
ATOM 653 O O . VAL A 1 79 ? -1.074 -8.365 -22.059 1.00 91.00 79 VAL A O 1
ATOM 656 N N . LEU A 1 80 ? -1.227 -7.420 -20.029 1.00 88.62 80 LEU A N 1
ATOM 657 C CA . LEU A 1 80 ? -0.956 -6.058 -20.496 1.00 88.62 80 LEU A CA 1
ATOM 658 C C . LEU A 1 80 ? 0.407 -5.936 -21.181 1.00 88.62 80 LEU A C 1
ATOM 660 O O . LEU A 1 80 ? 0.542 -5.213 -22.170 1.00 88.62 80 LEU A O 1
ATOM 664 N N . LYS A 1 81 ? 1.407 -6.656 -20.667 1.00 85.25 81 LYS A N 1
ATOM 665 C CA . LYS A 1 81 ? 2.754 -6.651 -21.225 1.00 85.25 81 LYS A CA 1
ATOM 666 C C . LYS A 1 81 ? 2.844 -7.408 -22.550 1.00 85.25 81 LYS A C 1
ATOM 668 O O . LYS A 1 81 ? 3.451 -6.906 -23.489 1.00 85.25 81 LYS A O 1
ATOM 673 N N . VAL A 1 82 ? 2.211 -8.578 -22.647 1.00 86.81 82 VAL A N 1
ATOM 674 C CA . VAL A 1 82 ? 2.139 -9.359 -23.895 1.00 86.81 82 VAL A CA 1
ATOM 675 C C . VAL A 1 82 ? 1.344 -8.609 -24.969 1.00 86.81 82 VAL A C 1
ATOM 677 O O . VAL A 1 82 ? 1.696 -8.667 -26.142 1.00 86.81 82 VAL A O 1
ATOM 680 N N . ALA A 1 83 ? 0.322 -7.846 -24.575 1.00 86.31 83 ALA A N 1
ATOM 681 C CA . ALA A 1 83 ? -0.477 -7.025 -25.481 1.00 86.31 83 ALA A CA 1
ATOM 682 C C . ALA A 1 83 ? 0.221 -5.727 -25.952 1.00 86.31 83 ALA A C 1
ATOM 684 O O . ALA A 1 83 ? -0.368 -4.972 -26.723 1.00 86.31 83 ALA A O 1
ATOM 685 N N . GLY A 1 84 ? 1.446 -5.431 -25.491 1.00 82.94 84 GLY A N 1
ATOM 686 C CA . GLY A 1 84 ? 2.207 -4.236 -25.889 1.00 82.94 84 GLY A CA 1
ATOM 687 C C . GLY A 1 84 ? 1.613 -2.904 -25.406 1.00 82.94 84 GLY A C 1
ATOM 688 O O . GLY A 1 84 ? 1.931 -1.841 -25.939 1.00 82.94 84 GLY A O 1
ATOM 689 N N . LEU A 1 85 ? 0.722 -2.948 -24.412 1.00 81.06 85 LEU A N 1
ATOM 690 C CA . LEU A 1 85 ? 0.053 -1.775 -23.834 1.00 81.06 85 LEU A CA 1
ATOM 691 C C . LEU A 1 85 ? 0.798 -1.214 -22.608 1.00 81.06 85 LEU A C 1
ATOM 693 O O . LEU A 1 85 ? 0.343 -0.250 -21.984 1.00 81.06 85 LEU A O 1
ATOM 697 N N . ASP A 1 86 ? 1.948 -1.792 -22.263 1.00 78.50 86 ASP A N 1
ATOM 698 C CA . ASP A 1 86 ? 2.728 -1.489 -21.066 1.00 78.50 86 ASP A CA 1
ATOM 699 C C . ASP A 1 86 ? 3.165 -0.021 -21.008 1.00 78.50 86 ASP A C 1
ATOM 701 O O . ASP A 1 86 ? 2.984 0.629 -19.981 1.00 78.50 86 ASP A O 1
ATOM 705 N N . ALA A 1 87 ? 3.634 0.560 -22.114 1.00 75.31 87 ALA A N 1
ATOM 706 C CA . ALA A 1 87 ? 4.182 1.918 -22.105 1.00 75.31 87 ALA A CA 1
ATOM 707 C C . ALA A 1 87 ? 3.173 2.999 -21.656 1.00 75.31 87 ALA A C 1
ATOM 709 O O . ALA A 1 87 ? 3.513 3.881 -20.865 1.00 75.31 87 ALA A O 1
ATOM 710 N N . LYS A 1 88 ? 1.921 2.939 -22.134 1.00 79.38 88 LYS A N 1
ATOM 711 C CA . LYS A 1 88 ? 0.878 3.927 -21.785 1.00 79.38 88 LYS A CA 1
ATOM 712 C C . LYS A 1 88 ? 0.127 3.553 -20.511 1.00 79.38 88 LYS A C 1
ATOM 714 O O . LYS A 1 88 ? -0.124 4.416 -19.663 1.00 79.38 88 LYS A O 1
ATOM 719 N N . ILE A 1 89 ? -0.236 2.277 -20.370 1.00 84.38 89 ILE A N 1
ATOM 720 C CA . ILE A 1 89 ? -1.053 1.832 -19.242 1.00 84.38 89 ILE A CA 1
ATOM 721 C C . ILE A 1 89 ? -0.220 1.812 -17.964 1.00 84.38 89 ILE A C 1
ATOM 723 O O . ILE A 1 89 ? -0.685 2.340 -16.957 1.00 84.38 89 ILE A O 1
ATOM 727 N N . PHE A 1 90 ? 1.026 1.324 -17.982 1.00 84.12 90 PHE A N 1
ATOM 728 C CA . PHE A 1 90 ? 1.831 1.274 -16.756 1.00 84.12 90 PHE A CA 1
ATOM 729 C C . PHE A 1 90 ? 2.161 2.670 -16.239 1.00 84.12 90 PHE A C 1
ATOM 731 O O . PHE A 1 90 ? 2.094 2.889 -15.037 1.00 84.12 90 PHE A O 1
ATOM 738 N N . SER A 1 91 ? 2.421 3.644 -17.118 1.00 83.50 91 SER A N 1
ATOM 739 C CA . SER A 1 91 ? 2.640 5.034 -16.693 1.00 83.50 91 SER A CA 1
ATOM 740 C C . SER A 1 91 ? 1.397 5.638 -16.020 1.00 83.50 91 SER A C 1
ATOM 742 O O . SER A 1 91 ? 1.495 6.297 -14.980 1.00 83.50 91 SER A O 1
ATOM 744 N N . THR A 1 92 ? 0.208 5.363 -16.562 1.00 85.31 92 THR A N 1
ATOM 745 C CA . THR A 1 92 ? -1.060 5.840 -15.986 1.00 85.31 92 THR A CA 1
ATOM 746 C C . THR A 1 92 ? -1.352 5.154 -14.649 1.00 85.31 92 THR A C 1
ATOM 748 O O . THR A 1 92 ? -1.678 5.818 -13.666 1.00 85.31 92 THR A O 1
ATOM 751 N N . VAL A 1 93 ? -1.172 3.833 -14.580 1.00 86.44 93 VAL A N 1
ATOM 752 C CA . VAL A 1 93 ? -1.367 3.041 -13.358 1.00 86.44 93 VAL A CA 1
ATOM 753 C C . VAL A 1 93 ? -0.343 3.418 -12.286 1.00 86.44 93 VAL A C 1
ATOM 755 O O . VAL A 1 93 ? -0.697 3.532 -11.121 1.00 86.44 93 VAL A O 1
ATOM 758 N N . GLN A 1 94 ? 0.908 3.686 -12.642 1.00 81.94 94 GLN A N 1
ATOM 759 C CA . GLN A 1 94 ? 1.931 4.070 -11.671 1.00 81.94 94 GLN A CA 1
ATOM 760 C C . GLN A 1 94 ? 1.699 5.483 -11.115 1.00 81.94 94 GLN A C 1
ATOM 762 O O . GLN A 1 94 ? 1.909 5.715 -9.928 1.00 81.94 94 GLN A O 1
ATOM 767 N N . SER A 1 95 ? 1.239 6.423 -11.947 1.00 81.75 95 SER A N 1
ATOM 768 C CA . SER A 1 95 ? 1.001 7.814 -11.528 1.00 81.75 95 SER A CA 1
ATOM 769 C C . SER A 1 95 ? -0.316 8.017 -10.775 1.00 81.75 95 SER A C 1
ATOM 771 O O . SER A 1 95 ? -0.374 8.830 -9.854 1.00 81.75 95 SER A O 1
ATOM 773 N N . LYS A 1 96 ? -1.383 7.300 -11.151 1.00 87.06 96 LYS A N 1
ATOM 774 C CA . LYS A 1 96 ? -2.725 7.480 -10.569 1.00 87.06 96 LYS A CA 1
ATOM 775 C C . LYS A 1 96 ? -3.251 6.270 -9.813 1.00 87.06 96 LYS A C 1
ATOM 777 O O . LYS A 1 96 ? -4.167 6.432 -9.015 1.00 87.06 96 LYS A O 1
ATOM 782 N N . GLY A 1 97 ? -2.683 5.085 -10.011 1.00 86.81 97 GLY A N 1
ATOM 783 C CA . GLY A 1 97 ? -3.202 3.843 -9.438 1.00 86.81 97 GLY A CA 1
ATOM 784 C C . GLY A 1 97 ? -3.187 3.826 -7.914 1.00 86.81 97 GLY A C 1
ATOM 785 O O . GLY A 1 97 ? -4.152 3.356 -7.325 1.00 86.81 97 GLY A O 1
ATOM 786 N N . ILE A 1 98 ? -2.168 4.410 -7.267 1.00 87.06 98 ILE A N 1
ATOM 787 C CA . ILE A 1 98 ? -2.162 4.551 -5.799 1.00 87.06 98 ILE A CA 1
ATOM 788 C C . ILE A 1 98 ? -3.317 5.450 -5.346 1.00 87.06 98 ILE A C 1
ATOM 790 O O . ILE A 1 98 ? -4.073 5.061 -4.462 1.00 87.06 98 ILE A O 1
ATOM 794 N N . ASN A 1 99 ? -3.501 6.612 -5.981 1.00 88.62 99 ASN A N 1
ATOM 795 C CA . ASN A 1 99 ? -4.592 7.526 -5.635 1.00 88.62 99 ASN A CA 1
ATOM 796 C C . ASN A 1 99 ? -5.962 6.867 -5.842 1.00 88.62 99 ASN A C 1
ATOM 798 O O . ASN A 1 99 ? -6.794 6.911 -4.944 1.00 88.62 99 ASN A O 1
ATOM 802 N N . TRP A 1 100 ? -6.178 6.196 -6.977 1.00 91.50 100 TRP A N 1
ATOM 803 C CA . TRP A 1 100 ? -7.417 5.461 -7.244 1.00 91.50 100 TRP A CA 1
ATOM 804 C C . TRP A 1 100 ? -7.652 4.329 -6.245 1.00 91.50 100 TRP A C 1
ATOM 806 O O . TRP A 1 100 ? -8.764 4.187 -5.747 1.00 91.50 100 TRP A O 1
ATOM 816 N N . GLY A 1 101 ? -6.613 3.561 -5.908 1.00 89.62 101 GLY A N 1
ATOM 817 C CA . GLY A 1 101 ? -6.697 2.498 -4.911 1.00 89.62 101 GLY A CA 1
ATOM 818 C C . GLY A 1 101 ? -7.103 3.030 -3.538 1.00 89.62 101 GLY A C 1
ATOM 819 O O . GLY A 1 101 ? -8.034 2.506 -2.932 1.00 89.62 101 GLY A O 1
ATOM 820 N N . VAL A 1 102 ? -6.470 4.115 -3.080 1.00 89.25 102 VAL A N 1
ATOM 821 C CA . VAL A 1 102 ? -6.822 4.765 -1.808 1.00 89.25 102 VAL A CA 1
ATOM 822 C C . VAL A 1 102 ? -8.259 5.282 -1.842 1.00 89.25 102 VAL A C 1
ATOM 824 O O . VAL A 1 102 ? -9.007 5.011 -0.910 1.00 89.25 102 VAL A O 1
ATOM 827 N N . THR A 1 103 ? -8.690 5.943 -2.922 1.00 91.56 103 THR A N 1
ATOM 828 C CA . THR A 1 103 ? -10.077 6.415 -3.061 1.00 91.56 103 THR A CA 1
ATOM 829 C C . THR A 1 103 ? -11.087 5.269 -2.975 1.00 91.56 103 THR A C 1
ATOM 831 O O . THR A 1 103 ? -12.076 5.392 -2.258 1.00 91.56 103 THR A O 1
ATOM 834 N N . ILE A 1 104 ? -10.837 4.143 -3.652 1.00 93.50 104 ILE A N 1
ATOM 835 C CA . ILE A 1 104 ? -11.723 2.969 -3.607 1.00 93.50 104 ILE A CA 1
ATOM 836 C C . ILE A 1 104 ? -11.798 2.397 -2.185 1.00 93.50 104 ILE A C 1
ATOM 838 O O . ILE A 1 104 ? -12.892 2.097 -1.709 1.00 93.50 104 ILE A O 1
ATOM 842 N N . ILE A 1 105 ? -10.664 2.296 -1.483 1.00 90.50 105 ILE A N 1
ATOM 843 C CA . ILE A 1 105 ? -10.629 1.843 -0.083 1.00 90.50 105 ILE A CA 1
ATOM 844 C C . ILE A 1 105 ? -11.422 2.802 0.814 1.00 90.50 105 ILE A C 1
ATOM 846 O O . ILE A 1 105 ? -12.221 2.349 1.630 1.00 90.50 105 ILE A O 1
ATOM 850 N N . THR A 1 106 ? -11.255 4.119 0.653 1.00 91.75 106 THR A N 1
ATOM 851 C CA . THR A 1 106 ? -12.014 5.117 1.421 1.00 91.75 106 THR A CA 1
ATOM 852 C C . THR A 1 106 ? -13.513 4.983 1.181 1.00 91.75 106 THR A C 1
ATOM 854 O O . THR A 1 106 ? -14.275 4.978 2.143 1.00 91.75 106 THR A O 1
ATOM 857 N N . ILE A 1 107 ? -13.943 4.818 -0.073 1.00 93.88 107 ILE A N 1
ATOM 858 C CA . ILE A 1 107 ? -15.357 4.591 -0.396 1.00 93.88 107 ILE A CA 1
ATOM 859 C C . ILE A 1 107 ? -15.860 3.336 0.320 1.00 93.88 107 ILE A C 1
ATOM 861 O O . ILE A 1 107 ? -16.883 3.411 0.992 1.00 93.88 107 ILE A O 1
ATOM 865 N N . ALA A 1 108 ? -15.128 2.219 0.244 1.00 92.56 108 ALA A N 1
ATOM 866 C CA . ALA A 1 108 ? -15.509 0.963 0.889 1.00 92.56 108 ALA A CA 1
ATOM 867 C C . ALA A 1 108 ? -15.690 1.105 2.412 1.00 92.56 108 ALA A C 1
ATOM 869 O O . ALA A 1 108 ? -16.649 0.576 2.967 1.00 92.56 108 ALA A O 1
ATOM 870 N N . VAL A 1 109 ? -14.816 1.865 3.081 1.00 90.75 109 VAL A N 1
ATOM 871 C CA . VAL A 1 109 ? -14.916 2.142 4.526 1.00 90.75 109 VAL A CA 1
ATOM 872 C C . VAL A 1 109 ? -16.107 3.048 4.865 1.00 90.75 109 VAL A C 1
ATOM 874 O O . VAL A 1 109 ? -16.668 2.931 5.951 1.00 90.75 109 VAL A O 1
ATOM 877 N N . LEU A 1 110 ? -16.528 3.926 3.951 1.00 90.50 110 LEU A N 1
ATOM 878 C CA . LEU A 1 110 ? -17.690 4.801 4.143 1.00 90.50 110 LEU A CA 1
ATOM 879 C C . LEU A 1 110 ? -19.035 4.112 3.849 1.00 90.50 110 LEU A C 1
ATOM 881 O O . LEU A 1 110 ? -20.074 4.635 4.254 1.00 90.50 110 LEU A O 1
ATOM 885 N N . VAL A 1 111 ? -19.044 2.945 3.189 1.00 93.06 111 VAL A N 1
ATOM 886 C CA . VAL A 1 111 ? -20.281 2.217 2.842 1.00 93.06 111 VAL A CA 1
ATOM 887 C C . VAL A 1 111 ? -21.182 1.950 4.057 1.00 93.06 111 VAL A C 1
ATOM 889 O O . VAL A 1 111 ? -22.359 2.293 3.965 1.00 93.06 111 VAL A O 1
ATOM 892 N N . PRO A 1 112 ? -20.706 1.419 5.204 1.00 88.25 112 PRO A N 1
ATOM 893 C CA . PRO A 1 112 ? -21.579 1.127 6.347 1.00 88.25 112 PRO A CA 1
ATOM 894 C C . PRO A 1 112 ? -22.319 2.366 6.867 1.00 88.25 112 PRO A C 1
ATOM 896 O O . PRO A 1 112 ? -23.499 2.289 7.207 1.00 88.25 112 PRO A O 1
ATOM 899 N N . ILE A 1 113 ? -21.656 3.527 6.839 1.00 88.31 113 ILE A N 1
ATOM 900 C CA . ILE A 1 113 ? -22.238 4.819 7.223 1.00 88.31 113 ILE A CA 1
ATOM 901 C C . ILE A 1 113 ? -23.299 5.241 6.196 1.00 88.31 113 ILE A C 1
ATOM 903 O O . ILE A 1 113 ? -24.411 5.606 6.567 1.00 88.31 113 ILE A O 1
ATOM 907 N N . ALA A 1 114 ? -22.992 5.135 4.900 1.00 88.38 114 ALA A N 1
ATOM 908 C CA . ALA A 1 114 ? -23.917 5.491 3.823 1.00 88.38 114 ALA A CA 1
ATOM 909 C C . ALA A 1 114 ? -25.156 4.576 3.759 1.00 88.38 114 ALA A C 1
ATOM 911 O O . ALA A 1 114 ? -26.240 5.028 3.400 1.00 88.38 114 ALA A O 1
ATOM 912 N N . THR A 1 115 ? -25.012 3.299 4.126 1.00 90.00 115 THR A N 1
ATOM 913 C CA . THR A 1 115 ? -26.118 2.325 4.183 1.00 90.00 115 THR A CA 1
ATOM 914 C C . THR A 1 115 ? -26.947 2.400 5.468 1.00 90.00 115 THR A C 1
ATOM 916 O O . THR A 1 115 ? -27.916 1.659 5.601 1.00 90.00 115 THR A O 1
ATOM 919 N N . GLY A 1 116 ? -26.578 3.263 6.422 1.00 83.88 116 GLY A N 1
ATOM 920 C CA . GLY A 1 116 ? -27.270 3.391 7.707 1.00 83.88 116 GLY A CA 1
ATOM 921 C C . GLY A 1 116 ? -27.023 2.238 8.687 1.00 83.88 116 GLY A C 1
ATOM 922 O O . GLY A 1 116 ? -27.735 2.140 9.681 1.00 83.88 116 GLY A O 1
ATOM 923 N N . GLN A 1 117 ? -26.022 1.382 8.439 1.00 83.75 117 GLN A N 1
ATOM 924 C CA . GLN A 1 117 ? -25.592 0.341 9.388 1.00 83.75 117 GLN A CA 1
ATOM 925 C C . GLN A 1 117 ? -24.916 0.945 10.625 1.00 83.75 117 GLN A C 1
ATOM 927 O O . GLN A 1 117 ? -24.953 0.348 11.694 1.00 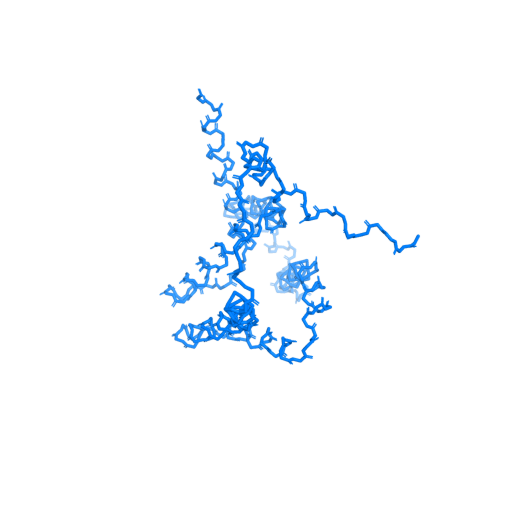83.75 117 GLN A O 1
ATOM 932 N N . ILE A 1 118 ? -24.286 2.113 10.464 1.00 82.31 118 ILE A N 1
ATOM 933 C CA . ILE A 1 118 ? -23.674 2.893 11.542 1.00 82.31 118 ILE A CA 1
ATOM 934 C C . ILE A 1 118 ? -24.310 4.281 11.510 1.00 82.31 118 ILE A C 1
ATOM 936 O O . ILE A 1 118 ? -24.071 5.057 10.582 1.00 82.31 118 ILE A O 1
ATOM 940 N N . GLY A 1 119 ? -25.137 4.589 12.508 1.00 84.31 119 GLY A N 1
ATOM 941 C CA . GLY A 1 119 ? -25.763 5.898 12.651 1.00 84.31 119 GLY A CA 1
ATOM 942 C C . GLY A 1 119 ? -24.845 6.922 13.325 1.00 84.31 119 GLY A C 1
ATOM 943 O O . GLY A 1 119 ? -23.848 6.591 13.967 1.00 84.31 119 GLY A O 1
ATOM 944 N N . PHE A 1 120 ? -25.223 8.204 13.260 1.00 79.88 120 PHE A N 1
ATOM 945 C CA . PHE A 1 120 ? -24.518 9.275 13.985 1.00 79.88 120 PHE A CA 1
ATOM 946 C C . PHE A 1 120 ? -24.488 9.056 15.507 1.00 79.88 120 PHE A C 1
ATOM 948 O O . PHE A 1 120 ? -23.546 9.487 16.171 1.00 79.88 120 PHE A O 1
ATOM 955 N N . LYS A 1 121 ? -25.501 8.372 16.057 1.00 82.06 121 LYS A N 1
ATOM 956 C CA . LYS A 1 121 ? -25.554 8.008 17.479 1.00 82.06 121 LYS A CA 1
ATOM 957 C C . LYS A 1 121 ? -24.477 6.984 17.836 1.00 82.06 121 LYS A C 1
ATOM 959 O O . LYS A 1 121 ? -23.731 7.227 18.777 1.00 82.06 121 LYS A O 1
ATOM 964 N N . ASP A 1 122 ? -24.321 5.933 17.033 1.00 83.50 122 ASP A N 1
ATOM 965 C CA . ASP A 1 122 ? -23.307 4.893 17.249 1.00 83.50 122 ASP A CA 1
ATOM 966 C C . ASP A 1 122 ? -21.891 5.461 17.134 1.00 83.50 122 ASP A C 1
ATOM 968 O O . ASP A 1 122 ? -21.001 5.099 17.903 1.00 83.50 122 ASP A O 1
ATOM 972 N N . LEU A 1 123 ? -21.684 6.405 16.209 1.00 81.44 123 LEU A N 1
ATOM 973 C CA . LEU A 1 123 ? -20.410 7.103 16.070 1.00 81.44 123 LEU A CA 1
ATOM 974 C C . LEU A 1 123 ? -20.100 7.941 17.320 1.00 81.44 123 LEU A C 1
ATOM 976 O O . LEU A 1 123 ? -18.991 7.873 17.847 1.00 81.44 123 LEU A O 1
ATOM 980 N N . TYR A 1 124 ? -21.078 8.699 17.825 1.00 83.12 124 TYR A N 1
ATOM 981 C CA . TYR A 1 124 ? -20.906 9.523 19.023 1.00 83.12 124 TYR A CA 1
ATOM 982 C C . TYR A 1 124 ? -20.698 8.685 20.292 1.00 83.12 124 TYR A C 1
ATOM 984 O O . TYR A 1 124 ? -19.860 9.022 21.126 1.00 83.12 124 TYR A O 1
ATOM 992 N N . GLU A 1 125 ? -21.421 7.575 20.434 1.00 84.31 125 GLU A N 1
ATOM 993 C CA . GLU A 1 125 ? -21.231 6.639 21.542 1.00 84.31 125 GLU A CA 1
ATOM 994 C C . GLU A 1 125 ? -19.875 5.935 21.466 1.00 84.31 125 GLU A C 1
ATOM 996 O O . GLU A 1 125 ? -19.180 5.836 22.478 1.00 84.31 125 GLU A O 1
ATOM 1001 N N . SER A 1 126 ? -19.432 5.554 20.265 1.00 81.81 126 SER A N 1
ATOM 1002 C CA . SER A 1 126 ? -18.107 4.966 20.056 1.00 81.81 126 SER A CA 1
ATOM 1003 C C . SER A 1 126 ? -16.993 5.921 20.481 1.00 81.81 126 SER A C 1
ATOM 1005 O O . SER A 1 126 ? -16.062 5.495 21.156 1.00 81.81 126 SER A O 1
ATOM 1007 N N . LEU A 1 127 ? -17.105 7.221 20.185 1.00 84.19 127 LEU A N 1
ATOM 1008 C CA . LEU A 1 127 ? -16.105 8.233 20.564 1.00 84.19 127 LEU A CA 1
ATOM 1009 C C . LEU A 1 127 ? -15.964 8.451 22.082 1.00 84.19 127 LEU A C 1
ATOM 1011 O O . LEU A 1 127 ? -14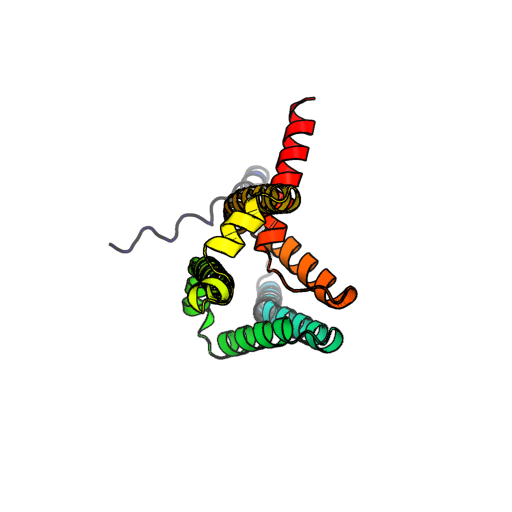.952 8.996 22.527 1.00 84.19 127 LEU A O 1
ATOM 1015 N N . LYS A 1 128 ? -16.937 8.020 22.895 1.00 85.88 128 LYS A N 1
ATOM 1016 C CA . LYS A 1 128 ? -16.819 8.037 24.364 1.00 85.88 128 LYS A CA 1
ATOM 1017 C C . LYS A 1 128 ? -15.957 6.893 24.898 1.00 85.88 128 LYS A C 1
ATOM 1019 O O . LYS A 1 128 ? -15.519 6.944 26.044 1.00 85.88 128 LYS A O 1
ATOM 1024 N N . SER A 1 129 ? -15.708 5.869 24.085 1.00 88.75 129 SER A N 1
ATOM 1025 C CA . SER A 1 129 ? -14.866 4.743 24.465 1.00 88.75 129 SER A CA 1
ATOM 1026 C C . SER A 1 129 ? -13.381 5.123 24.404 1.00 88.75 129 SER A C 1
ATOM 1028 O O . SER A 1 129 ? -12.929 5.654 23.385 1.00 88.75 129 SER A O 1
ATOM 1030 N N . PRO A 1 130 ? -12.570 4.790 25.426 1.00 87.44 130 PRO A N 1
ATOM 1031 C CA . PRO A 1 130 ? -11.121 5.000 25.378 1.00 87.44 130 PRO A CA 1
ATOM 1032 C C . PRO A 1 130 ? -10.461 4.254 24.204 1.00 87.44 130 PRO A C 1
ATOM 1034 O O . PRO A 1 130 ? -9.472 4.727 23.646 1.00 87.44 130 PRO A O 1
ATOM 1037 N N . TYR A 1 131 ? -11.042 3.135 23.757 1.00 86.94 131 TYR A N 1
ATOM 1038 C CA . TYR A 1 131 ? -10.555 2.391 22.593 1.00 86.94 131 TYR A CA 1
ATOM 1039 C C . TYR A 1 131 ? -10.715 3.167 21.281 1.00 86.94 131 TYR A C 1
ATOM 1041 O O . TYR A 1 131 ? -9.864 3.055 20.396 1.00 86.94 131 TYR A O 1
ATOM 1049 N N . ALA A 1 132 ? -11.759 3.992 21.154 1.00 87.44 132 ALA A N 1
ATOM 1050 C CA . ALA A 1 132 ? -11.964 4.796 19.954 1.00 87.44 132 ALA A CA 1
ATOM 1051 C C . ALA A 1 132 ? -10.901 5.887 19.809 1.00 87.44 132 ALA A C 1
ATOM 1053 O O . ALA A 1 132 ? -10.480 6.168 18.693 1.00 87.44 132 ALA A O 1
ATOM 1054 N N . TRP A 1 133 ? -10.401 6.441 20.916 1.00 90.00 133 TRP A N 1
ATOM 1055 C CA . TRP A 1 133 ? -9.298 7.405 20.889 1.00 90.00 133 TRP A CA 1
ATOM 1056 C C . TRP A 1 133 ? -7.982 6.776 20.436 1.00 90.00 133 TRP A C 1
ATOM 1058 O O . TRP A 1 133 ? -7.254 7.387 19.657 1.00 90.00 133 TRP A O 1
ATOM 1068 N N . ILE A 1 134 ? -7.703 5.536 20.849 1.00 92.12 134 ILE A N 1
ATOM 1069 C CA . ILE A 1 134 ? -6.534 4.780 20.372 1.00 92.12 134 ILE A CA 1
ATOM 1070 C C . ILE A 1 134 ? -6.661 4.509 18.865 1.00 92.12 134 ILE A C 1
ATOM 1072 O O . ILE A 1 134 ? -5.711 4.720 18.105 1.00 92.12 134 ILE A O 1
ATOM 1076 N N . ALA A 1 135 ? -7.846 4.094 18.408 1.00 89.56 135 ALA A N 1
ATOM 1077 C CA . ALA A 1 135 ? -8.121 3.882 16.988 1.00 89.56 135 ALA A CA 1
ATOM 1078 C C . ALA A 1 135 ? -7.985 5.182 16.169 1.00 89.56 135 ALA A C 1
ATOM 1080 O O . ALA A 1 135 ? -7.347 5.184 15.119 1.00 89.56 135 ALA A O 1
ATOM 1081 N N . LEU A 1 136 ? -8.501 6.307 16.672 1.00 89.75 136 LEU A N 1
ATOM 1082 C CA . LEU A 1 136 ? -8.366 7.618 16.031 1.00 89.75 136 LEU A CA 1
ATOM 1083 C C . LEU A 1 136 ? -6.903 8.054 15.937 1.00 89.75 136 LEU A C 1
ATOM 1085 O O . LEU A 1 136 ? -6.432 8.411 14.858 1.00 89.75 136 LEU A O 1
ATOM 1089 N N . ALA A 1 137 ? -6.173 7.989 17.051 1.00 93.44 137 ALA A N 1
ATOM 1090 C CA . ALA A 1 137 ? -4.772 8.382 17.106 1.00 93.44 137 ALA A CA 1
ATOM 1091 C C . ALA A 1 137 ? -3.917 7.533 16.154 1.00 93.44 137 ALA A C 1
ATOM 1093 O O . ALA A 1 137 ? -3.145 8.076 15.364 1.00 93.44 137 ALA A O 1
ATOM 1094 N N . SER A 1 138 ? -4.097 6.208 16.171 1.00 93.19 138 SER A N 1
ATOM 1095 C CA . SER A 1 138 ? -3.388 5.307 15.255 1.00 93.19 138 SER A CA 1
ATOM 1096 C C . SER A 1 138 ? -3.725 5.585 13.787 1.00 93.19 138 SER A C 1
ATOM 1098 O O . SER A 1 138 ? -2.812 5.648 12.965 1.00 93.19 138 SER A O 1
ATOM 1100 N N . GLY A 1 139 ? -4.994 5.838 13.453 1.00 91.19 139 GLY A N 1
ATOM 1101 C CA . GLY A 1 139 ? -5.412 6.204 12.099 1.00 91.19 139 GLY A CA 1
ATOM 1102 C C . GLY A 1 139 ? -4.752 7.494 11.604 1.00 91.19 139 GLY A C 1
ATOM 1103 O O . GLY A 1 139 ? -4.239 7.535 10.483 1.00 91.19 139 GLY A O 1
ATOM 1104 N N . ILE A 1 140 ? -4.688 8.523 12.456 1.00 93.44 140 ILE A N 1
ATOM 1105 C CA . ILE A 1 140 ? -4.007 9.790 12.151 1.00 93.44 140 ILE A CA 1
ATOM 1106 C C . ILE A 1 140 ? -2.515 9.549 11.898 1.00 93.44 140 ILE A C 1
ATOM 1108 O O . ILE A 1 140 ? -1.981 10.009 10.888 1.00 93.44 140 ILE A O 1
ATOM 1112 N N . ILE A 1 141 ? -1.844 8.794 12.774 1.00 94.44 141 ILE A N 1
ATOM 1113 C CA . ILE A 1 141 ? -0.415 8.484 12.630 1.00 94.44 141 ILE A CA 1
ATOM 1114 C C . ILE A 1 141 ? -0.159 7.744 11.313 1.00 94.44 141 ILE A C 1
ATOM 1116 O O . ILE A 1 141 ? 0.702 8.155 10.536 1.00 94.44 141 ILE A O 1
ATOM 1120 N N . VAL A 1 142 ? -0.928 6.694 11.014 1.00 91.56 142 VAL A N 1
ATOM 1121 C CA . VAL A 1 142 ? -0.758 5.907 9.784 1.00 91.56 142 VAL A CA 1
ATOM 1122 C C . VAL A 1 142 ? -0.995 6.760 8.537 1.00 91.56 142 VAL A C 1
ATOM 1124 O O . VAL A 1 142 ? -0.239 6.637 7.575 1.00 91.56 142 VAL A O 1
ATOM 1127 N N . ALA A 1 143 ? -1.976 7.666 8.545 1.00 91.94 143 ALA A N 1
ATOM 1128 C CA . ALA A 1 143 ? -2.214 8.576 7.425 1.00 91.94 143 ALA A CA 1
ATOM 1129 C C . ALA A 1 143 ? -1.023 9.523 7.178 1.00 91.94 143 ALA A C 1
ATOM 1131 O O . ALA A 1 143 ? -0.623 9.739 6.029 1.00 91.94 143 ALA A O 1
ATOM 1132 N N . LEU A 1 144 ? -0.413 10.048 8.246 1.00 92.12 144 LEU A N 1
ATOM 1133 C CA . LEU A 1 144 ? 0.782 10.893 8.151 1.00 92.12 144 LEU A CA 1
ATOM 1134 C C . LEU A 1 144 ? 1.998 10.111 7.640 1.00 92.12 144 LEU A C 1
ATOM 1136 O O . LEU A 1 144 ? 2.732 10.605 6.781 1.00 92.12 144 LEU A O 1
ATOM 1140 N N . LEU A 1 145 ? 2.186 8.877 8.115 1.00 93.31 145 LEU A N 1
ATOM 1141 C CA . LEU A 1 145 ? 3.243 7.990 7.631 1.00 93.31 145 LEU A CA 1
ATOM 1142 C C . LEU A 1 145 ? 3.048 7.638 6.156 1.00 93.31 145 LEU A C 1
ATOM 1144 O O . LEU A 1 145 ? 3.996 7.721 5.380 1.00 93.31 145 LEU A O 1
ATOM 1148 N N . ALA A 1 146 ? 1.826 7.303 5.741 1.00 91.12 146 ALA A N 1
ATOM 1149 C CA . ALA A 1 146 ? 1.511 6.968 4.357 1.00 91.12 146 ALA A CA 1
ATOM 1150 C C . ALA A 1 146 ? 1.810 8.136 3.405 1.00 91.12 146 ALA A C 1
ATOM 1152 O O . ALA A 1 146 ? 2.402 7.918 2.349 1.00 91.12 146 ALA A O 1
ATOM 1153 N N . LYS A 1 147 ? 1.490 9.381 3.791 1.00 90.88 147 LYS A N 1
ATOM 1154 C CA . LYS A 1 147 ? 1.803 10.581 2.994 1.00 90.88 147 LYS A CA 1
ATOM 1155 C C . LYS A 1 147 ? 3.294 10.670 2.647 1.00 90.88 147 LYS A C 1
ATOM 1157 O O . LYS A 1 147 ? 3.635 10.902 1.489 1.00 90.88 147 LYS A O 1
ATOM 1162 N N . ASN A 1 148 ? 4.172 10.464 3.629 1.00 91.12 148 ASN A N 1
ATOM 1163 C CA . ASN A 1 148 ? 5.623 10.493 3.416 1.00 91.12 148 ASN A CA 1
ATOM 1164 C C . ASN A 1 148 ? 6.165 9.183 2.811 1.00 91.12 148 ASN A C 1
ATOM 1166 O O . ASN A 1 148 ? 7.172 9.179 2.110 1.00 91.12 148 ASN A O 1
ATOM 1170 N N . GLY A 1 149 ? 5.479 8.060 3.022 1.00 90.06 149 GLY A N 1
ATOM 1171 C CA . GLY A 1 149 ? 5.791 6.794 2.364 1.00 90.06 149 GLY A CA 1
ATOM 1172 C C . GLY A 1 149 ? 5.593 6.860 0.847 1.00 90.06 149 GLY A C 1
ATOM 1173 O O . GLY A 1 149 ? 6.408 6.327 0.098 1.00 90.06 149 GLY A O 1
ATOM 1174 N N . ILE A 1 150 ? 4.556 7.557 0.366 1.00 89.69 150 ILE A N 1
ATOM 1175 C CA . ILE A 1 150 ? 4.308 7.740 -1.078 1.00 89.69 150 ILE A CA 1
ATOM 1176 C C . ILE A 1 150 ? 5.452 8.508 -1.737 1.00 89.69 150 ILE A C 1
ATOM 1178 O O . ILE A 1 150 ? 5.886 8.142 -2.830 1.00 89.69 150 ILE A O 1
ATOM 1182 N N . THR A 1 151 ? 5.960 9.558 -1.086 1.00 89.38 151 THR A N 1
ATOM 1183 C CA . THR A 1 151 ? 7.088 10.321 -1.632 1.00 89.38 151 THR A CA 1
ATOM 1184 C C . THR A 1 151 ? 8.351 9.467 -1.680 1.00 89.38 151 THR A C 1
ATOM 1186 O O . THR A 1 151 ? 9.051 9.512 -2.688 1.00 89.38 151 THR A O 1
ATOM 1189 N N . LEU A 1 152 ? 8.578 8.617 -0.673 1.00 87.12 152 LEU A N 1
ATOM 1190 C CA . LEU A 1 152 ? 9.688 7.664 -0.647 1.00 87.12 152 LEU A CA 1
ATOM 1191 C C . LEU A 1 152 ? 9.608 6.623 -1.779 1.00 87.12 152 LEU A C 1
ATOM 1193 O O . LEU A 1 152 ? 10.602 6.368 -2.460 1.00 87.12 152 LEU A O 1
ATOM 1197 N N . LEU A 1 153 ? 8.418 6.063 -2.017 1.00 87.00 153 LEU A N 1
ATOM 1198 C CA . LEU A 1 153 ? 8.150 5.142 -3.131 1.00 87.00 153 LEU A CA 1
ATOM 1199 C C . LEU A 1 153 ? 8.425 5.797 -4.493 1.00 87.00 153 LEU A C 1
ATOM 1201 O O . LEU A 1 153 ? 8.905 5.149 -5.421 1.00 87.00 153 LEU A O 1
ATOM 1205 N N . ALA A 1 154 ? 8.118 7.090 -4.623 1.00 86.12 154 ALA A N 1
ATOM 1206 C CA . ALA A 1 154 ? 8.346 7.839 -5.853 1.00 86.12 154 ALA A CA 1
ATOM 1207 C C . ALA A 1 154 ? 9.820 8.230 -6.052 1.00 86.12 154 ALA A C 1
ATOM 1209 O O . ALA A 1 154 ? 10.286 8.282 -7.192 1.00 86.12 154 ALA A O 1
ATOM 1210 N N . SER A 1 155 ? 10.549 8.519 -4.970 1.00 87.50 155 SER A N 1
ATOM 1211 C CA . SER A 1 155 ? 11.941 8.970 -5.033 1.00 87.50 155 SER A CA 1
ATOM 1212 C C . SER A 1 155 ? 12.941 7.830 -5.196 1.00 87.50 155 SER A C 1
ATOM 1214 O O . SER A 1 155 ? 13.951 8.016 -5.872 1.00 87.50 155 SER A O 1
ATOM 1216 N N . ASP A 1 156 ? 12.674 6.664 -4.595 1.00 86.12 156 ASP A N 1
ATOM 1217 C CA . ASP A 1 156 ? 13.619 5.548 -4.555 1.00 86.12 156 ASP A CA 1
ATOM 1218 C C . ASP A 1 156 ? 13.000 4.224 -5.066 1.00 86.12 156 ASP A C 1
ATOM 1220 O O . ASP A 1 156 ? 12.316 3.485 -4.338 1.00 86.12 156 ASP A O 1
ATOM 1224 N N . PRO A 1 157 ? 13.267 3.870 -6.338 1.00 83.50 157 PRO A N 1
ATOM 1225 C CA . PRO A 1 157 ? 12.853 2.593 -6.913 1.00 83.50 157 PRO A CA 1
ATOM 1226 C C . PRO A 1 157 ? 13.518 1.368 -6.267 1.00 83.50 157 PRO A C 1
ATOM 1228 O O . PRO A 1 157 ? 12.956 0.270 -6.320 1.00 83.50 157 PRO A O 1
ATOM 1231 N N . GLN A 1 158 ? 14.705 1.522 -5.674 1.00 86.31 158 GLN A N 1
ATOM 1232 C CA . GLN A 1 158 ? 15.421 0.431 -5.017 1.00 86.31 158 GLN A CA 1
ATOM 1233 C C . GLN A 1 158 ? 14.714 0.048 -3.714 1.00 86.31 158 GLN A C 1
ATOM 1235 O O . GLN A 1 158 ? 14.441 -1.134 -3.497 1.00 86.31 158 GLN A O 1
ATOM 1240 N N . ILE A 1 159 ? 14.305 1.040 -2.916 1.00 86.69 159 ILE A N 1
ATOM 1241 C CA . ILE A 1 159 ? 13.478 0.828 -1.717 1.00 86.69 159 ILE A CA 1
ATOM 1242 C C . ILE A 1 159 ? 12.124 0.226 -2.099 1.00 86.69 159 ILE A C 1
ATOM 1244 O O . ILE A 1 159 ? 11.682 -0.745 -1.487 1.00 86.69 159 ILE A O 1
ATOM 1248 N N . THR A 1 160 ? 11.486 0.742 -3.152 1.00 86.25 160 THR A N 1
ATOM 1249 C CA . THR A 1 160 ? 10.209 0.206 -3.650 1.00 86.25 160 THR A CA 1
ATOM 1250 C C . THR A 1 160 ? 10.316 -1.273 -4.015 1.00 86.25 160 THR A C 1
ATOM 1252 O O . THR A 1 160 ? 9.462 -2.073 -3.637 1.00 86.25 160 THR A O 1
ATOM 1255 N N . THR A 1 161 ? 11.387 -1.661 -4.709 1.00 86.50 161 THR A N 1
ATOM 1256 C CA . THR A 1 161 ? 11.623 -3.060 -5.089 1.00 86.50 161 THR A CA 1
ATOM 1257 C C . THR A 1 161 ? 11.827 -3.938 -3.855 1.00 86.50 161 THR A C 1
ATOM 1259 O O . THR A 1 161 ? 11.215 -5.001 -3.757 1.00 86.50 161 THR A O 1
ATOM 1262 N N . ALA A 1 162 ? 12.622 -3.482 -2.882 1.00 89.38 162 ALA A N 1
ATOM 1263 C CA . ALA A 1 162 ? 12.840 -4.201 -1.628 1.00 89.38 162 ALA A CA 1
ATOM 1264 C C . ALA A 1 162 ? 11.538 -4.376 -0.820 1.00 89.38 162 ALA A C 1
ATOM 1266 O O . ALA A 1 162 ? 11.256 -5.473 -0.337 1.00 89.38 162 ALA A O 1
ATOM 1267 N N . LEU A 1 163 ? 10.703 -3.334 -0.738 1.00 89.94 163 LEU A N 1
ATOM 1268 C CA . LEU A 1 163 ? 9.396 -3.376 -0.072 1.00 89.94 163 LEU A CA 1
ATOM 1269 C C . LEU A 1 163 ? 8.428 -4.348 -0.753 1.00 89.94 163 LEU A C 1
ATOM 1271 O O . LEU A 1 163 ? 7.761 -5.137 -0.083 1.00 89.94 163 LEU A O 1
ATOM 1275 N N . VAL A 1 164 ? 8.352 -4.328 -2.086 1.00 87.31 164 VAL A N 1
ATOM 1276 C CA . VAL A 1 164 ? 7.487 -5.246 -2.839 1.00 87.31 164 VAL A CA 1
ATOM 1277 C C . VAL A 1 164 ? 7.938 -6.693 -2.637 1.00 87.31 164 VAL A C 1
ATOM 1279 O O . VAL A 1 164 ? 7.108 -7.548 -2.343 1.00 87.31 164 VAL A O 1
ATOM 1282 N N . LEU A 1 165 ? 9.242 -6.971 -2.691 1.00 87.50 165 LEU A N 1
ATOM 1283 C CA . LEU A 1 165 ? 9.767 -8.307 -2.399 1.00 87.50 165 LEU A CA 1
ATOM 1284 C C . LEU A 1 165 ? 9.439 -8.750 -0.967 1.00 87.50 165 LEU A C 1
ATOM 1286 O O . LEU A 1 165 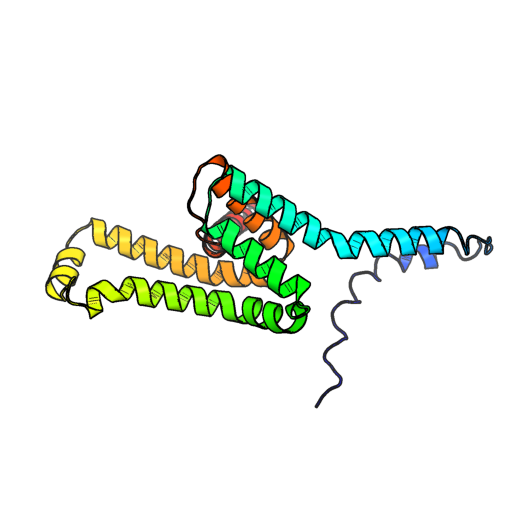? 8.959 -9.865 -0.771 1.00 87.50 165 LEU A O 1
ATOM 1290 N N . GLY A 1 166 ? 9.620 -7.869 0.018 1.00 87.88 166 GLY A N 1
ATOM 1291 C CA . GLY A 1 166 ? 9.281 -8.148 1.413 1.00 87.88 166 GLY A CA 1
ATOM 1292 C C . GLY A 1 166 ? 7.798 -8.467 1.613 1.00 87.88 166 GLY A C 1
ATOM 1293 O O . GLY A 1 166 ? 7.461 -9.452 2.267 1.00 87.88 166 GLY A O 1
ATOM 1294 N N . THR A 1 167 ? 6.899 -7.688 1.003 1.00 87.44 167 THR A N 1
ATOM 1295 C CA . THR A 1 167 ? 5.449 -7.940 1.102 1.00 87.44 167 THR A CA 1
ATOM 1296 C C . THR A 1 167 ? 5.037 -9.241 0.414 1.00 87.44 167 THR A C 1
ATOM 1298 O O . THR A 1 167 ? 4.217 -9.978 0.954 1.00 87.44 167 THR A O 1
ATOM 1301 N N . ILE A 1 168 ? 5.642 -9.585 -0.723 1.00 85.38 168 ILE A N 1
ATOM 1302 C CA . ILE A 1 168 ? 5.389 -10.856 -1.415 1.00 85.38 168 ILE A CA 1
ATOM 1303 C C . ILE A 1 168 ? 5.861 -12.048 -0.575 1.00 85.38 168 ILE A C 1
ATOM 1305 O O . ILE A 1 168 ? 5.134 -13.037 -0.450 1.00 85.38 168 ILE A O 1
ATOM 1309 N N . LEU A 1 169 ? 7.045 -11.963 0.036 1.00 85.38 169 LEU A N 1
ATOM 1310 C CA . LEU A 1 169 ? 7.547 -12.998 0.944 1.00 85.38 169 LEU A CA 1
ATOM 1311 C C . LEU A 1 169 ? 6.644 -13.152 2.173 1.00 85.38 169 LEU A C 1
ATOM 1313 O O . LEU A 1 169 ? 6.287 -14.270 2.535 1.00 85.38 169 LEU A O 1
ATOM 1317 N N . ALA A 1 170 ? 6.204 -12.040 2.768 1.00 85.75 170 ALA A N 1
ATOM 1318 C CA . ALA A 1 170 ? 5.294 -12.060 3.910 1.00 85.75 170 ALA A CA 1
ATOM 1319 C C . ALA A 1 170 ? 3.957 -12.742 3.566 1.00 85.75 170 ALA A C 1
ATOM 1321 O O . ALA A 1 170 ? 3.482 -13.624 4.280 1.00 85.75 170 ALA A O 1
ATOM 1322 N N . VAL A 1 171 ? 3.367 -12.368 2.431 1.00 82.56 171 VAL A N 1
ATOM 1323 C CA . VAL A 1 171 ? 2.098 -12.925 1.953 1.00 82.56 171 VAL A CA 1
ATOM 1324 C C . VAL A 1 171 ? 2.226 -14.412 1.616 1.00 82.56 171 VAL A C 1
ATOM 1326 O O . VAL A 1 171 ? 1.325 -15.189 1.930 1.00 82.56 171 VAL A O 1
ATOM 1329 N N . SER A 1 172 ? 3.340 -14.819 1.002 1.00 80.38 172 SER A N 1
ATOM 1330 C CA . SER A 1 172 ? 3.538 -16.201 0.555 1.00 80.38 172 SER A CA 1
ATOM 1331 C C . SER A 1 172 ? 3.905 -17.176 1.669 1.00 80.38 172 SER A C 1
ATOM 1333 O O . SER A 1 172 ? 3.422 -18.306 1.653 1.00 80.38 172 SER A O 1
ATOM 1335 N N . LEU A 1 173 ? 4.709 -16.753 2.646 1.00 83.44 173 LEU A N 1
ATOM 1336 C CA . LEU A 1 173 ? 5.167 -17.623 3.734 1.00 83.44 173 LEU A CA 1
ATOM 1337 C C . LEU A 1 173 ? 4.240 -17.587 4.953 1.00 83.44 173 LEU A C 1
ATOM 1339 O O . LEU A 1 173 ? 3.982 -18.622 5.562 1.00 83.44 173 LEU A O 1
ATOM 1343 N N . PHE A 1 174 ? 3.708 -16.412 5.299 1.00 84.81 174 PHE A N 1
ATOM 1344 C CA . PHE A 1 174 ? 2.958 -16.207 6.544 1.00 84.81 174 PHE A CA 1
ATOM 1345 C C . PHE A 1 174 ? 1.444 -16.118 6.330 1.00 84.81 174 PHE A C 1
ATOM 1347 O O . PHE A 1 174 ? 0.719 -15.764 7.257 1.00 84.81 174 PHE A O 1
ATOM 1354 N N . LYS A 1 175 ? 0.950 -16.409 5.114 1.00 80.25 175 LYS A N 1
ATOM 1355 C CA . LYS A 1 175 ? -0.461 -16.216 4.719 1.00 80.25 175 LYS A CA 1
ATOM 1356 C C . LYS A 1 175 ? -0.970 -14.798 5.030 1.00 80.25 175 LYS A C 1
ATOM 1358 O O . LYS A 1 175 ? -2.147 -14.600 5.325 1.00 80.25 175 LYS A O 1
ATOM 1363 N N . GLY A 1 176 ? -0.067 -13.815 4.995 1.00 72.94 176 GLY A N 1
ATOM 1364 C CA . GLY A 1 176 ? -0.384 -12.419 5.267 1.00 72.94 176 GLY A CA 1
ATOM 1365 C C . GLY A 1 176 ? -1.293 -11.809 4.198 1.00 72.94 176 GLY A C 1
ATOM 1366 O O . GLY A 1 176 ? -1.421 -12.323 3.085 1.00 72.94 176 GLY A O 1
ATOM 1367 N N . VAL A 1 177 ? -1.907 -10.674 4.524 1.00 74.00 177 VAL A N 1
ATOM 1368 C CA . VAL A 1 177 ? -2.734 -9.914 3.579 1.00 74.00 177 VAL A CA 1
ATOM 1369 C C . VAL A 1 177 ? -1.851 -8.958 2.780 1.00 74.00 177 VAL A C 1
ATOM 1371 O O . VAL A 1 177 ? -1.006 -8.258 3.336 1.00 74.00 177 VAL A O 1
ATOM 1374 N N . ALA A 1 178 ? -2.052 -8.906 1.463 1.00 75.38 178 ALA A N 1
ATOM 1375 C CA . ALA A 1 178 ? -1.350 -7.975 0.589 1.00 75.38 178 ALA A CA 1
ATOM 1376 C C . ALA A 1 178 ? -1.923 -6.558 0.761 1.00 75.38 178 ALA A C 1
ATOM 1378 O O . ALA A 1 178 ? -2.824 -6.151 0.036 1.00 75.38 178 ALA A O 1
ATOM 1379 N N . VAL A 1 179 ? -1.395 -5.804 1.727 1.00 73.69 179 VAL A N 1
ATOM 1380 C CA . VAL A 1 179 ? -1.845 -4.428 2.031 1.00 73.69 179 VAL A CA 1
ATOM 1381 C C . VAL A 1 179 ? -1.177 -3.361 1.145 1.00 73.69 179 VAL A C 1
ATOM 1383 O O . VAL A 1 179 ? -1.369 -2.159 1.323 1.00 73.69 179 VAL A O 1
ATOM 1386 N N . GLY A 1 180 ? -0.396 -3.806 0.160 1.00 79.50 180 GLY A N 1
ATOM 1387 C CA . GLY A 1 180 ? 0.361 -2.957 -0.751 1.00 79.50 180 GLY A CA 1
ATOM 1388 C C . GLY A 1 180 ? 1.646 -2.385 -0.136 1.00 79.50 180 GLY A C 1
ATOM 1389 O O . GLY A 1 180 ? 1.866 -2.448 1.075 1.00 79.50 180 GLY A O 1
ATOM 1390 N N . PRO A 1 181 ? 2.519 -1.797 -0.971 1.00 87.25 181 PRO A N 1
ATOM 1391 C CA . PRO A 1 181 ? 3.789 -1.238 -0.517 1.00 87.25 181 PRO A CA 1
ATOM 1392 C C . PRO A 1 181 ? 3.618 0.085 0.248 1.00 87.25 181 PRO A C 1
ATOM 1394 O O . PRO A 1 181 ? 4.573 0.554 0.854 1.00 87.25 181 PRO A O 1
ATOM 1397 N N . LEU A 1 182 ? 2.416 0.677 0.253 1.00 88.75 182 LEU A N 1
ATOM 1398 C CA . LEU A 1 182 ? 2.128 1.971 0.878 1.00 88.75 182 LEU A CA 1
ATOM 1399 C C . LEU A 1 182 ? 2.360 1.964 2.395 1.00 88.75 182 LEU A C 1
ATOM 1401 O O . LEU A 1 182 ? 3.044 2.840 2.921 1.00 88.75 182 LEU A O 1
ATOM 1405 N N . ILE A 1 183 ? 1.818 0.962 3.092 1.00 89.31 183 ILE A N 1
ATOM 1406 C CA . ILE A 1 183 ? 1.975 0.840 4.549 1.00 89.31 183 ILE A CA 1
ATOM 1407 C C . ILE A 1 183 ? 3.437 0.554 4.893 1.00 89.31 183 ILE A C 1
ATOM 1409 O O . ILE A 1 183 ? 4.013 1.212 5.759 1.00 89.31 183 ILE A O 1
ATOM 1413 N N . GLY A 1 184 ? 4.060 -0.373 4.159 1.00 89.75 184 GLY A N 1
ATOM 1414 C CA . GLY A 1 184 ? 5.479 -0.689 4.319 1.00 89.75 184 GLY A CA 1
ATOM 1415 C C . GLY A 1 184 ? 6.375 0.530 4.097 1.00 89.75 184 GLY A C 1
ATOM 1416 O O . GLY A 1 184 ? 7.300 0.749 4.869 1.00 89.75 184 GLY A O 1
ATOM 1417 N N . ALA A 1 185 ? 6.066 1.369 3.106 1.00 91.62 185 ALA A N 1
ATOM 1418 C CA . ALA A 1 185 ? 6.808 2.594 2.837 1.00 91.62 185 ALA A CA 1
ATOM 1419 C C . ALA A 1 185 ? 6.654 3.641 3.941 1.00 91.62 185 ALA A C 1
ATOM 1421 O O . ALA A 1 185 ? 7.633 4.299 4.279 1.00 91.62 185 ALA A O 1
ATOM 1422 N N . GLY A 1 186 ? 5.464 3.784 4.532 1.00 92.38 186 GLY A N 1
ATOM 1423 C CA . GLY A 1 186 ? 5.264 4.677 5.675 1.00 92.38 186 GLY A CA 1
ATOM 1424 C C . GLY A 1 186 ? 6.086 4.250 6.895 1.00 92.38 186 GLY A C 1
ATOM 1425 O O . GLY A 1 186 ? 6.745 5.079 7.522 1.00 92.38 186 GLY A O 1
ATOM 1426 N N . ILE A 1 187 ? 6.112 2.945 7.188 1.00 92.38 187 ILE A N 1
ATOM 1427 C CA . ILE A 1 187 ? 6.919 2.384 8.282 1.00 92.38 187 ILE A CA 1
ATOM 1428 C C . ILE A 1 187 ? 8.416 2.507 7.974 1.00 92.38 187 ILE A C 1
ATOM 1430 O O . ILE A 1 187 ? 9.182 2.929 8.836 1.00 92.38 187 ILE A O 1
ATOM 1434 N N . ALA A 1 188 ? 8.842 2.190 6.749 1.00 91.88 188 ALA A N 1
ATOM 1435 C CA . ALA A 1 188 ? 10.237 2.314 6.330 1.00 91.88 188 ALA A CA 1
ATOM 1436 C C . ALA A 1 188 ? 10.722 3.767 6.403 1.00 91.88 188 ALA A C 1
ATOM 1438 O O . ALA A 1 188 ? 11.817 4.020 6.897 1.00 91.88 188 ALA A O 1
ATOM 1439 N N . TRP A 1 189 ? 9.897 4.725 5.970 1.00 93.06 189 TRP A N 1
ATOM 1440 C CA . TRP A 1 189 ? 10.194 6.149 6.094 1.00 93.06 189 TRP A CA 1
ATOM 1441 C C . TRP A 1 189 ? 10.407 6.555 7.556 1.00 93.06 189 TRP A C 1
ATOM 1443 O O . TRP A 1 189 ? 11.397 7.213 7.870 1.00 93.06 189 TRP A O 1
ATOM 1453 N N . MET A 1 190 ? 9.526 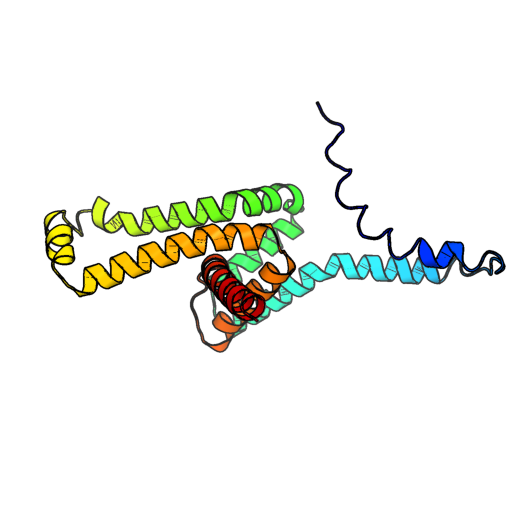6.114 8.459 1.00 93.62 190 MET A N 1
ATOM 1454 C CA . MET A 1 190 ? 9.666 6.370 9.894 1.00 93.62 190 MET A CA 1
ATOM 1455 C C . MET A 1 190 ? 10.948 5.753 10.457 1.00 93.62 190 MET A C 1
ATOM 1457 O O . MET A 1 190 ? 11.695 6.429 11.156 1.00 93.62 190 MET A O 1
ATOM 1461 N N . ALA A 1 191 ? 11.230 4.491 10.125 1.00 92.69 191 ALA A N 1
ATOM 1462 C CA . ALA A 1 191 ? 12.425 3.793 10.584 1.00 92.69 191 ALA A CA 1
ATOM 1463 C C . ALA A 1 191 ? 13.706 4.490 10.109 1.00 92.69 191 ALA A C 1
ATOM 1465 O O . ALA A 1 191 ? 14.608 4.722 10.908 1.00 92.69 191 ALA A O 1
ATOM 1466 N N . MET A 1 192 ? 13.770 4.896 8.839 1.00 91.19 192 MET A N 1
ATOM 1467 C CA . MET A 1 192 ? 14.909 5.653 8.316 1.00 91.19 192 MET A CA 1
ATOM 1468 C C . MET A 1 192 ? 15.052 7.007 9.000 1.00 91.19 192 MET A C 1
ATOM 1470 O O . MET A 1 192 ? 16.162 7.375 9.362 1.00 91.19 192 MET A O 1
ATOM 1474 N N . LYS A 1 193 ? 13.949 7.719 9.258 1.00 91.00 193 LYS A N 1
ATOM 1475 C CA . LYS A 1 193 ? 13.992 8.981 10.007 1.00 91.00 193 LYS A CA 1
ATOM 1476 C C . LYS A 1 193 ? 14.500 8.803 11.433 1.00 91.00 193 LYS A C 1
ATOM 1478 O O . LYS A 1 193 ? 15.246 9.652 11.907 1.00 91.00 193 LYS A O 1
ATOM 1483 N N . ILE A 1 194 ? 14.143 7.705 12.094 1.00 93.06 194 ILE A N 1
ATOM 1484 C CA . ILE A 1 194 ? 14.671 7.364 13.420 1.00 93.06 194 ILE A CA 1
ATOM 1485 C C . ILE A 1 194 ? 16.174 7.082 13.335 1.00 93.06 194 ILE A C 1
ATOM 1487 O O . ILE A 1 194 ? 16.933 7.629 14.126 1.00 93.06 194 ILE A O 1
ATOM 1491 N N . VAL A 1 195 ? 16.622 6.282 12.362 1.00 93.44 195 VAL A N 1
ATOM 1492 C CA . VAL A 1 195 ? 18.050 5.974 12.170 1.00 93.44 195 VAL A CA 1
ATOM 1493 C C . VAL A 1 195 ? 18.852 7.235 11.848 1.00 93.44 195 VAL A C 1
ATOM 1495 O O . VAL A 1 195 ? 19.912 7.443 12.433 1.00 93.44 195 VAL A O 1
ATOM 1498 N N . GLU A 1 196 ? 18.344 8.101 10.971 1.00 91.06 196 GLU A N 1
ATOM 1499 C CA . GLU A 1 196 ? 18.938 9.408 10.676 1.00 91.06 196 GLU A CA 1
ATOM 1500 C C . GLU A 1 196 ? 19.011 10.277 11.931 1.00 91.06 196 GLU A C 1
ATOM 1502 O O . GLU A 1 196 ? 20.044 10.881 12.190 1.00 91.06 196 GLU A O 1
ATOM 1507 N N . TRP A 1 197 ? 17.939 10.343 12.723 1.00 92.88 197 TRP A N 1
ATOM 1508 C CA . TRP A 1 197 ? 17.916 11.132 13.952 1.00 92.88 197 TRP A CA 1
ATOM 1509 C C . TRP A 1 197 ? 18.941 10.631 14.972 1.00 92.88 197 TRP A C 1
ATOM 1511 O O . TRP A 1 197 ? 19.685 11.437 15.525 1.00 92.88 197 TRP A O 1
ATOM 1521 N N . VAL A 1 198 ? 19.037 9.312 15.169 1.00 93.19 198 VAL A N 1
ATOM 1522 C CA . VAL A 1 198 ? 20.041 8.703 16.054 1.00 93.19 198 VAL A CA 1
ATOM 1523 C C . VAL A 1 198 ? 21.451 8.969 15.532 1.00 93.19 198 VAL A C 1
ATOM 1525 O O . VAL A 1 198 ? 22.300 9.399 16.298 1.00 93.19 198 VAL A O 1
ATOM 1528 N N . THR A 1 199 ? 21.698 8.768 14.236 1.00 92.88 199 THR A N 1
ATOM 1529 C CA . THR A 1 199 ? 23.040 8.912 13.646 1.00 92.88 199 THR A CA 1
ATOM 1530 C C . THR A 1 199 ? 23.505 10.366 13.627 1.00 92.88 199 THR A C 1
ATOM 1532 O O . THR A 1 199 ? 24.666 10.620 13.897 1.00 92.88 199 THR A O 1
ATOM 1535 N N . ASN A 1 200 ? 22.612 11.321 13.350 1.00 83.50 200 ASN A N 1
ATOM 1536 C CA . ASN A 1 200 ? 22.934 12.753 13.356 1.00 83.50 200 ASN A CA 1
ATOM 1537 C C . ASN A 1 200 ? 23.023 13.355 14.770 1.00 83.50 200 ASN A C 1
ATOM 1539 O O . ASN A 1 200 ? 23.413 14.512 14.907 1.00 83.50 200 ASN A O 1
ATOM 1543 N N . SER A 1 201 ? 22.601 12.618 15.803 1.00 72.75 201 SER A N 1
ATOM 1544 C CA . SER A 1 201 ? 22.747 13.040 17.203 1.00 72.75 201 SER A CA 1
ATOM 1545 C C . SER A 1 201 ? 24.100 12.641 17.814 1.00 72.75 201 SER A C 1
ATOM 1547 O O . SER A 1 201 ? 24.353 12.993 18.966 1.00 72.75 201 SER A O 1
ATOM 1549 N N . PHE A 1 202 ? 24.948 11.927 17.064 1.00 52.94 202 PHE A N 1
ATOM 1550 C CA . PHE A 1 202 ? 26.344 11.617 17.392 1.00 52.94 202 PHE A CA 1
ATOM 1551 C C . PHE A 1 202 ? 27.289 12.390 16.468 1.00 52.94 202 PHE A C 1
ATOM 1553 O O . PHE A 1 202 ? 28.378 12.768 16.954 1.00 52.94 202 PHE A O 1
#

Radius of gyration: 24.55 Å; chains: 1; bounding box: 76×45×59 Å

InterPro domains:
  IPR007382 Uncharacterised protein family UPF0756, transmembrame [MF_01874] (49-195)
  IPR007382 Uncharacterised protein family UPF0756, transmembrame [PF04284] (53-191)
  IPR007382 Uncharacterised protein family UPF0756, transmembrame [PTHR38452] (50-194)

Foldseek 3Di:
DDDDDPDPPPPPVPPVVVVVCVPDVDDDDDDPPDVVVVVVVVVVVVVVCVVVVVLVVQCVLCVLLVPPVSNVVSVVVNVCVVVVVCVPVVVCCLVCVVVVVVVVVVVVVCVCVVVVVQDPVNVVVLVVDPVVVVVVVVVVLQVVLLVQLSVVVVPDVPVVVVLVVVLSCCCRPVVDDCPDSSSVSSVVSVVVVVVVVVVVVD

Secondary structure (DSSP, 8-state):
--S-SSSSSSSSSSTTTHHHHTS----------SHHHHHHHHHHHHHHHHHHHHHHHHHHHHHHTT-HHHHHHHHHHHHHHHTT-HHHHHHHHHHHHHHHHHHHHHHHHHHHHHTTSS-HHHHHHHHTSHHHHHHHHHHHHHHHHHHHHHHHHHH-HHHHHHHHHHHHHHHHHH------HHHHHHHHHHHHHHHHHHHHT-

Organism: Heyndrickxia coagulans (NCBI:txid1398)

pLDDT: mean 77.34, std 18.59, range [30.52, 94.44]

Sequence (202 aa):
MLLFYTAGRVKQRKSCFFLIDFLFPSLPKIQKNTRRHKIFSMKEGMYMYQPYLFLLLLLAIGFVAKNQSLIISVIVLLVLKVAGLDAKIFSTVQSKGINWGVTIITIAVLVPIATGQIGFKDLYESLKSPYAWIALASGIIVALLAKNGITLLASDPQITTALVLGTILAVSLFKGVAVGPLIGAGIAWMAMKIVEWVTNSF